Protein AF-0000000073453756 (afdb_homodimer)

Sequence (276 aa):
MNLETIKDAKQLNGLALAYMGDAVLEVYVRHHLLKQGMTRPNDLHRQSRRYVSAKSQASMLFALEEQEFFTEEEQAVLRRGRNAKSGTVPKNTDVQTYRYSTAFEAVIGYLFLENREDRLNELIKAALEKRDGREEVKMNLETIKDAKQLNGLALAYMGDAVLEVYVRHHLLKQGMTRPNDLHRQSRRYVSAKSQASMLFALEEQEFFTEEEQAVLRRGRNAKSGTVPKNTDVQTYRYSTAFEAVIGYLFLENREDRLNELIKAALEKRDGREEVK

pLDDT: mean 94.16, std 7.79, range [51.34, 98.88]

Organism: Bacillus licheniformis (strain ATCC 14580 / DSM 13 / JCM 2505 / CCUG 7422 / NBRC 12200 / NCIMB 9375 / NCTC 10341 / NRRL NRS-1264 / Gibson 46) (NCBI:txid279010)

Solvent-accessible surface area (backbone atoms only — not comparable to full-atom values): 14412 Å² total; per-residue (Å²): 87,91,71,80,74,44,86,65,51,87,69,52,52,26,55,42,24,18,57,46,7,49,30,50,50,46,38,53,48,47,49,52,45,44,62,72,64,57,64,53,58,72,56,51,55,52,52,40,47,60,56,66,30,44,64,37,30,25,51,33,44,50,57,39,54,75,65,63,66,63,52,72,72,48,47,53,39,29,51,41,10,37,64,40,82,63,96,69,73,62,87,92,48,57,68,66,42,45,24,40,20,32,8,46,18,10,38,48,16,45,30,56,50,68,64,35,53,70,62,42,49,51,51,52,51,55,32,49,51,53,50,54,55,54,58,70,72,101,90,90,72,81,73,43,85,66,50,86,70,51,52,25,57,43,24,18,57,46,8,48,31,50,49,46,37,54,48,47,49,52,45,43,63,73,64,57,64,54,56,72,57,51,54,52,52,41,46,60,56,67,31,45,64,39,31,23,50,31,44,51,59,38,53,75,64,64,65,65,51,71,71,49,47,54,39,27,49,40,10,39,65,40,82,63,97,68,73,60,87,90,46,58,66,67,42,46,25,40,20,33,9,47,18,11,37,48,16,45,29,56,49,67,65,34,54,70,61,43,49,52,50,52,51,55,32,51,52,54,50,55,56,54,58,70,74,101

InterPro domains:
  IPR000999 Ribonuclease III domain [PF00636] (16-115)
  IPR000999 Ribonuclease III domain [SM00535] (3-133)
  IPR000999 Ribonuclease III domain [cd00593] (17-131)
  IPR008226 Mini-ribonuclease 3 family [MF_01468] (6-132)
  IPR008226 Mini-ribonuclease 3 family [PIRSF005520] (3-134)
  IPR036389 Ribonuclease III, endonuclease domain superfamily [G3DSA:1.10.1520.10] (3-137)
  IPR036389 Ribonuclease III, endonuclease domain superfamily [SSF69065] (8-129)

Radius of gyration: 18.3 Å; Cα contacts (8 Å, |Δi|>4): 396; chains: 2; bounding box: 47×50×42 Å

Foldseek 3Di:
DDDDADPPLVVDFLQVLLVQLLVVLLVVLLVVCVVVPDDDVVVSVVSSCLCLPLQLLLVLQVVCVVVVNDDPSLVVQLVRQLPDDDPDDDPVDDSNSNSNSSSSSNSLSSCVSVVVVVSSVVSSVSSVVVSVVVVVVD/DDDDADPPLVVDFLQVLLVQLLVVLLVVLLVVCVVVPDDDVVVSVVSSCLCLPLQLLLVLQVVCVVVVNDDPSLVVQLVRQLPDDDPDDDPVDDSNSNSNSSSSSNSLSSCVSVVVVVSSVVSSVSSVVVSVVVVVVD

Structure (mmCIF, N/CA/C/O backbone):
data_AF-0000000073453756-model_v1
#
loop_
_entity.id
_entity.type
_entity.pdbx_description
1 polymer 'Mini-ribonuclease 3'
#
loop_
_atom_site.group_PDB
_atom_site.id
_atom_site.type_symbol
_atom_site.label_atom_id
_atom_site.label_alt_id
_atom_site.label_comp_id
_atom_site.label_asym_id
_atom_site.label_entity_id
_atom_site.label_seq_id
_atom_site.pdbx_PDB_ins_code
_atom_site.Cart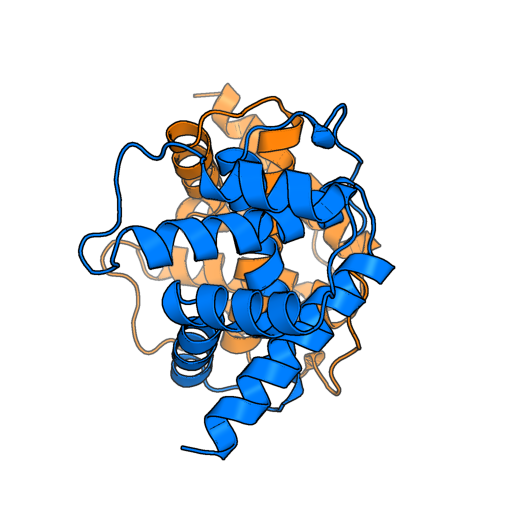n_x
_atom_site.Cartn_y
_atom_site.Cartn_z
_atom_site.occupancy
_atom_site.B_iso_or_equiv
_atom_site.auth_seq_id
_atom_site.auth_comp_id
_atom_site.auth_asym_id
_atom_site.auth_atom_id
_atom_site.pdbx_PDB_model_num
ATOM 1 N N . MET A 1 1 ? -0.638 3.447 -11.148 1 85.88 1 MET A N 1
ATOM 2 C CA . MET A 1 1 ? -1.972 2.971 -10.797 1 85.88 1 MET A CA 1
ATOM 3 C C . MET A 1 1 ? -3.033 3.996 -11.18 1 85.88 1 MET A C 1
ATOM 5 O O . MET A 1 1 ? -2.941 5.164 -10.789 1 85.88 1 MET A O 1
ATOM 9 N N . ASN A 1 2 ? -3.822 3.713 -12.18 1 81.06 2 ASN A N 1
ATOM 10 C CA . ASN A 1 2 ? -4.918 4.582 -12.602 1 81.06 2 ASN A CA 1
ATOM 11 C C . ASN A 1 2 ? -6.258 4.09 -12.062 1 81.06 2 ASN A C 1
ATOM 13 O O . ASN A 1 2 ? -6.934 3.289 -12.711 1 81.06 2 ASN A O 1
ATOM 17 N N . LEU A 1 3 ? -6.551 4.594 -10.875 1 91.12 3 LEU A N 1
ATOM 18 C CA . LEU A 1 3 ? -7.797 4.168 -10.242 1 91.12 3 LEU A CA 1
ATOM 19 C C . LEU A 1 3 ? -8.891 5.211 -10.445 1 91.12 3 LEU A C 1
ATOM 21 O O . LEU A 1 3 ? -8.602 6.395 -10.641 1 91.12 3 LEU A O 1
ATOM 25 N N . GLU A 1 4 ? -10.047 4.738 -10.422 1 89.19 4 GLU A N 1
ATOM 26 C CA . GLU A 1 4 ? -11.203 5.613 -10.594 1 89.19 4 GLU A CA 1
ATOM 27 C C . GLU A 1 4 ? -11.273 6.652 -9.477 1 89.19 4 GLU A C 1
ATOM 29 O O . GLU A 1 4 ? -10.922 6.363 -8.328 1 89.19 4 GLU A O 1
ATOM 34 N N . THR A 1 5 ? -11.742 7.758 -9.898 1 89.69 5 THR A N 1
ATOM 35 C CA . THR A 1 5 ? -11.906 8.805 -8.898 1 89.69 5 THR A CA 1
ATOM 36 C C . THR A 1 5 ? -13.078 8.5 -7.977 1 89.69 5 THR A C 1
ATOM 38 O O . THR A 1 5 ? -14.141 8.062 -8.438 1 89.69 5 THR A O 1
ATOM 41 N N . ILE A 1 6 ? -12.852 8.672 -6.727 1 90.69 6 ILE A N 1
ATOM 42 C CA . ILE A 1 6 ? -13.922 8.523 -5.742 1 90.69 6 ILE A CA 1
ATOM 43 C C . ILE A 1 6 ? -14.656 9.852 -5.574 1 90.69 6 ILE A C 1
ATOM 45 O O . ILE A 1 6 ? -14.023 10.891 -5.344 1 90.69 6 ILE A O 1
ATOM 49 N N . LYS A 1 7 ? -15.914 9.75 -5.73 1 84.25 7 LYS A N 1
ATOM 50 C CA . LYS A 1 7 ? -16.734 10.953 -5.609 1 84.25 7 LYS A CA 1
ATOM 51 C C . LYS A 1 7 ? -16.578 11.586 -4.23 1 84.25 7 LYS A C 1
ATOM 53 O O . LYS A 1 7 ? -16.625 10.898 -3.213 1 84.25 7 LYS A O 1
ATOM 58 N N . ASP A 1 8 ? -16.297 12.844 -4.141 1 84.88 8 ASP A N 1
ATOM 59 C CA . ASP A 1 8 ? -16.203 13.656 -2.932 1 84.88 8 ASP A CA 1
ATOM 60 C C . ASP A 1 8 ? -15.055 13.172 -2.045 1 84.88 8 ASP A C 1
ATOM 62 O O . ASP A 1 8 ? -15.188 13.125 -0.819 1 84.88 8 ASP A O 1
ATOM 66 N N . ALA A 1 9 ? -14.055 12.625 -2.596 1 86.12 9 ALA A N 1
ATOM 67 C CA . ALA A 1 9 ? -12.891 12.172 -1.838 1 86.12 9 ALA A CA 1
ATOM 68 C C . ALA A 1 9 ? -12.383 13.266 -0.909 1 86.12 9 ALA A C 1
ATOM 70 O O . ALA A 1 9 ? -11.898 12.984 0.192 1 86.12 9 ALA A O 1
ATOM 71 N N . LYS A 1 10 ? -12.547 14.461 -1.348 1 86.75 10 LYS A N 1
ATOM 72 C CA . LYS A 1 10 ? -12.078 15.609 -0.583 1 86.75 10 LYS A CA 1
ATOM 73 C C . LYS A 1 10 ? -12.836 15.742 0.735 1 86.75 10 LYS A C 1
ATOM 75 O O . LYS A 1 10 ? -12.336 16.359 1.684 1 86.75 10 LYS A O 1
ATOM 80 N N . GLN A 1 11 ? -13.961 15.148 0.802 1 92.31 11 GLN A N 1
ATOM 81 C CA . GLN A 1 11 ? -14.805 15.297 1.982 1 92.31 11 GLN A CA 1
ATOM 82 C C . GLN A 1 11 ? -14.609 14.141 2.951 1 92.31 11 GLN A C 1
ATOM 84 O O . GLN A 1 11 ? -15.203 14.117 4.031 1 92.31 11 GLN A O 1
ATOM 89 N N . LEU A 1 12 ? -13.82 13.195 2.578 1 95.75 12 LEU A N 1
ATOM 90 C CA . LEU A 1 12 ? -13.539 12.094 3.494 1 95.75 12 LEU A CA 1
ATOM 91 C C . LEU A 1 12 ? -12.906 12.609 4.781 1 95.75 12 LEU A C 1
ATOM 93 O O . LEU A 1 12 ? -12.141 13.57 4.758 1 95.75 12 LEU A O 1
ATOM 97 N N . ASN A 1 13 ? -13.25 11.969 5.871 1 95.56 13 ASN A N 1
ATOM 98 C CA . ASN A 1 13 ? -12.648 12.375 7.137 1 95.56 13 ASN A CA 1
ATOM 99 C C . ASN A 1 13 ? -11.156 12.047 7.176 1 95.56 13 ASN A C 1
ATOM 101 O O . ASN A 1 13 ? -10.664 11.281 6.348 1 95.56 13 ASN A O 1
ATOM 105 N N . GLY A 1 14 ? -10.484 12.617 8.164 1 96.81 14 GLY A N 1
ATOM 106 C CA . GLY A 1 14 ? -9.031 12.516 8.266 1 96.81 14 GLY A CA 1
ATOM 107 C C . GLY A 1 14 ? -8.547 11.086 8.383 1 96.81 14 GLY A C 1
ATOM 108 O O . GLY A 1 14 ? -7.543 10.711 7.766 1 96.81 14 GLY A O 1
ATOM 109 N N . LEU A 1 15 ? -9.234 10.297 9.125 1 96.88 15 LEU A N 1
ATOM 110 C CA . LEU A 1 15 ? -8.82 8.914 9.352 1 96.88 15 LEU A CA 1
ATOM 111 C C . LEU A 1 15 ? -8.953 8.094 8.07 1 96.88 15 LEU A C 1
ATOM 113 O O . LEU A 1 15 ? -8.125 7.219 7.805 1 96.88 15 LEU A O 1
ATOM 117 N N . ALA A 1 16 ? -10 8.336 7.305 1 97.12 16 ALA A N 1
ATOM 118 C CA . ALA A 1 16 ? -10.188 7.625 6.043 1 97.12 16 ALA A CA 1
ATOM 119 C C . ALA A 1 16 ? -9.117 8.016 5.027 1 97.12 16 ALA A C 1
ATOM 121 O O . ALA A 1 16 ? -8.609 7.172 4.289 1 97.12 16 ALA A O 1
ATOM 122 N N . LEU A 1 17 ? -8.844 9.273 4.98 1 97.88 17 LEU A N 1
ATOM 123 C CA . LEU A 1 17 ? -7.762 9.727 4.117 1 97.88 17 LEU A CA 1
ATOM 124 C C . LEU A 1 17 ? -6.438 9.086 4.531 1 97.88 17 LEU A C 1
ATOM 126 O O . LEU A 1 17 ? -5.672 8.625 3.678 1 97.88 17 LEU A O 1
ATOM 130 N N . ALA A 1 18 ? -6.16 9.102 5.844 1 98.19 18 ALA A N 1
ATOM 131 C CA . ALA A 1 18 ? -4.93 8.531 6.375 1 98.19 18 ALA A CA 1
ATOM 132 C C . ALA A 1 18 ? -4.852 7.031 6.082 1 98.19 18 ALA A C 1
ATOM 134 O O . ALA A 1 18 ? -3.771 6.5 5.812 1 98.19 18 ALA A O 1
ATOM 135 N N . TYR A 1 19 ? -5.988 6.414 6.121 1 97.69 19 TYR A N 1
ATOM 136 C CA . TYR A 1 19 ? -6.137 5.004 5.781 1 97.69 19 TYR A CA 1
ATOM 137 C C . TYR A 1 19 ? -5.621 4.727 4.371 1 97.69 19 TYR A C 1
ATOM 139 O O . TYR A 1 19 ? -4.848 3.791 4.16 1 97.69 19 TYR A O 1
ATOM 147 N N . MET A 1 20 ? -5.969 5.539 3.449 1 98.25 20 MET A N 1
ATOM 148 C CA . MET A 1 20 ? -5.516 5.418 2.066 1 98.25 20 MET A CA 1
ATOM 149 C C . MET A 1 20 ? -4.051 5.816 1.937 1 98.25 20 MET A C 1
ATOM 151 O O . MET A 1 20 ? -3.275 5.133 1.267 1 98.25 20 MET A O 1
ATOM 155 N N . GLY A 1 21 ? -3.729 6.879 2.582 1 98.62 21 GLY A N 1
ATOM 156 C CA . GLY A 1 21 ? -2.387 7.43 2.477 1 98.62 21 GLY A CA 1
ATOM 157 C C . GLY A 1 21 ? -1.313 6.488 2.99 1 98.62 21 GLY A C 1
ATOM 158 O O . GLY A 1 21 ? -0.224 6.41 2.418 1 98.62 21 GLY A O 1
ATOM 159 N N . ASP A 1 22 ? -1.618 5.82 4.047 1 98.62 22 ASP A N 1
ATOM 160 C CA . ASP A 1 22 ? -0.684 4.855 4.617 1 98.62 22 ASP A CA 1
ATOM 161 C C . ASP A 1 22 ? -0.297 3.793 3.59 1 98.62 22 ASP A C 1
ATOM 163 O O . ASP A 1 22 ? 0.882 3.465 3.443 1 98.62 22 ASP A O 1
ATOM 167 N N . ALA A 1 23 ? -1.263 3.271 2.889 1 98.69 23 ALA A N 1
ATOM 168 C CA . ALA A 1 23 ? -1.007 2.254 1.872 1 98.69 23 ALA A CA 1
ATOM 169 C C . ALA A 1 23 ? -0.213 2.834 0.704 1 98.69 23 ALA A C 1
ATOM 171 O O . ALA A 1 23 ? 0.689 2.18 0.175 1 98.69 23 ALA A O 1
ATOM 172 N N . VAL A 1 24 ? -0.527 4.004 0.347 1 98.75 24 VAL A N 1
ATOM 173 C CA . VAL A 1 24 ? 0.139 4.656 -0.777 1 98.75 24 VAL A CA 1
ATOM 174 C C . VAL A 1 24 ? 1.606 4.902 -0.436 1 98.75 24 VAL A C 1
ATOM 176 O O . VAL A 1 24 ? 2.494 4.613 -1.24 1 98.75 24 VAL A O 1
ATOM 179 N N . LEU A 1 25 ? 1.822 5.387 0.733 1 98.81 25 LEU A N 1
ATOM 180 C CA . LEU A 1 25 ? 3.193 5.641 1.158 1 98.81 25 LEU A CA 1
ATOM 181 C C . LEU A 1 25 ? 4.008 4.352 1.163 1 98.81 25 LEU A C 1
ATOM 183 O O . LEU A 1 25 ? 5.18 4.352 0.777 1 98.81 25 LEU A O 1
ATOM 187 N N . GLU A 1 26 ? 3.391 3.295 1.595 1 98.75 26 GLU A N 1
ATOM 188 C CA . GLU A 1 26 ? 4.059 1.997 1.626 1 98.75 26 GLU A CA 1
ATOM 189 C C . GLU A 1 26 ? 4.551 1.597 0.239 1 98.75 26 GLU A C 1
ATOM 191 O O . GLU A 1 26 ? 5.668 1.093 0.092 1 98.75 26 GLU A O 1
ATOM 196 N N . VAL A 1 27 ? 3.797 1.858 -0.752 1 98.69 27 VAL A N 1
ATOM 197 C CA . VAL A 1 27 ? 4.18 1.513 -2.117 1 98.69 27 VAL A CA 1
ATOM 198 C C . VAL A 1 27 ? 5.406 2.324 -2.531 1 98.69 27 VAL A C 1
ATOM 200 O O . VAL A 1 27 ? 6.363 1.774 -3.08 1 98.69 27 VAL A O 1
ATOM 203 N N . TYR A 1 28 ? 5.398 3.559 -2.256 1 98.56 28 TYR A N 1
ATOM 204 C CA . TYR A 1 28 ? 6.512 4.43 -2.629 1 98.56 28 TYR A CA 1
ATOM 205 C C . TYR A 1 28 ? 7.793 4.008 -1.923 1 98.56 28 TYR A C 1
ATOM 207 O O . TYR A 1 28 ? 8.859 3.941 -2.543 1 98.56 28 TYR A O 1
ATOM 215 N N . VAL A 1 29 ? 7.691 3.768 -0.664 1 98.69 29 VAL A N 1
ATOM 216 C CA . VAL A 1 29 ? 8.859 3.432 0.142 1 98.69 29 VAL A CA 1
ATOM 217 C C . VAL A 1 29 ? 9.445 2.102 -0.327 1 98.69 29 VAL A C 1
ATOM 219 O O . VAL A 1 29 ? 10.664 1.979 -0.5 1 98.69 29 VAL A O 1
ATOM 222 N N . ARG A 1 30 ? 8.578 1.136 -0.512 1 98.62 30 ARG A N 1
ATOM 223 C CA . ARG A 1 30 ? 9.055 -0.179 -0.936 1 98.62 30 ARG A CA 1
ATOM 224 C C . ARG A 1 30 ? 9.688 -0.114 -2.32 1 98.62 30 ARG A C 1
ATOM 226 O O . ARG A 1 30 ? 10.719 -0.735 -2.566 1 98.62 30 ARG A O 1
ATOM 233 N N . HIS A 1 31 ? 9.047 0.649 -3.17 1 98.25 31 HIS A N 1
ATOM 234 C CA . HIS A 1 31 ? 9.641 0.874 -4.484 1 98.25 31 HIS A CA 1
ATOM 235 C C . HIS A 1 31 ? 11.008 1.53 -4.363 1 98.25 31 HIS A C 1
ATOM 237 O O . HIS A 1 31 ? 11.953 1.139 -5.059 1 98.25 31 HIS A O 1
ATOM 243 N N . HIS A 1 32 ? 11.133 2.523 -3.547 1 97.62 32 HIS A N 1
ATOM 244 C CA . HIS A 1 32 ? 12.375 3.254 -3.314 1 97.62 32 HIS A CA 1
ATOM 245 C C . HIS A 1 32 ? 13.484 2.318 -2.859 1 97.62 32 HIS A C 1
ATOM 247 O O . HIS A 1 32 ? 14.617 2.404 -3.35 1 97.62 32 HIS A O 1
ATOM 253 N N . LEU A 1 33 ? 13.188 1.444 -1.962 1 97.75 33 LEU A N 1
ATOM 254 C CA . LEU A 1 33 ? 14.18 0.517 -1.422 1 97.75 33 LEU A CA 1
ATOM 255 C C . LEU A 1 33 ? 14.609 -0.495 -2.479 1 97.75 33 LEU A C 1
ATOM 257 O O . LEU A 1 33 ? 15.797 -0.797 -2.609 1 97.75 33 LEU A O 1
ATOM 261 N N . LEU A 1 34 ? 13.648 -1.012 -3.24 1 97.44 34 LEU A N 1
ATOM 262 C CA . LEU A 1 34 ? 13.977 -1.938 -4.32 1 97.44 34 LEU A CA 1
ATOM 263 C C . LEU A 1 34 ? 14.836 -1.258 -5.379 1 97.44 34 LEU A C 1
ATOM 265 O O . LEU A 1 34 ? 15.773 -1.86 -5.902 1 97.44 34 LEU A O 1
ATOM 269 N N . LYS A 1 35 ? 14.477 -0.039 -5.664 1 96.06 35 LYS A N 1
ATOM 270 C CA . LYS A 1 35 ? 15.227 0.739 -6.645 1 96.06 35 LYS A CA 1
ATOM 271 C C . LYS A 1 35 ? 16.672 0.929 -6.207 1 96.06 35 LYS A C 1
ATOM 273 O O . LYS A 1 35 ? 17.578 0.975 -7.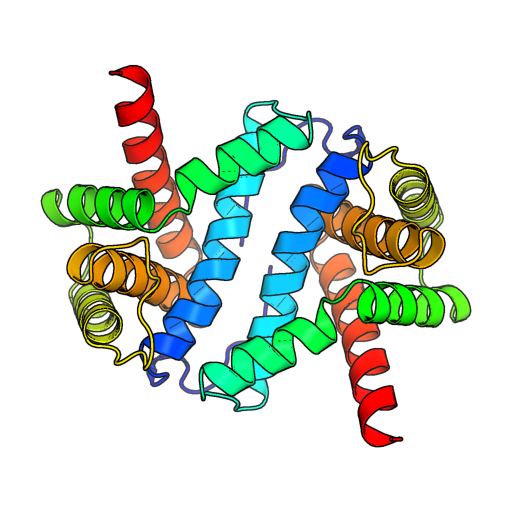043 1 96.06 35 LYS A O 1
ATOM 278 N N . GLN A 1 36 ? 16.875 0.981 -4.941 1 94.75 36 GLN A N 1
ATOM 279 C CA . GLN A 1 36 ? 18.219 1.146 -4.383 1 94.75 36 GLN A CA 1
ATOM 280 C C . GLN A 1 36 ? 18.984 -0.172 -4.398 1 94.75 36 GLN A C 1
ATOM 282 O O . GLN A 1 36 ? 20.156 -0.217 -4.02 1 94.75 36 GLN A O 1
ATOM 287 N N . GLY A 1 37 ? 18.328 -1.226 -4.754 1 94 37 GLY A N 1
ATOM 288 C CA . GLY A 1 37 ? 19.016 -2.488 -4.957 1 94 37 GLY A CA 1
ATOM 289 C C . GLY A 1 37 ? 18.797 -3.477 -3.828 1 94 37 GLY A C 1
ATOM 290 O O . GLY A 1 37 ? 19.344 -4.582 -3.85 1 94 37 GLY A O 1
ATOM 291 N N . MET A 1 38 ? 18.031 -3.131 -2.859 1 94.75 38 MET A N 1
ATOM 292 C CA . MET A 1 38 ? 17.75 -4.059 -1.764 1 94.75 38 MET A CA 1
ATOM 293 C C . MET A 1 38 ? 16.828 -5.176 -2.215 1 94.75 38 MET A C 1
ATOM 295 O O . MET A 1 38 ? 15.836 -4.922 -2.906 1 94.75 38 MET A O 1
ATOM 299 N N . THR A 1 39 ? 17.219 -6.457 -1.767 1 92.44 39 THR A N 1
ATOM 300 C CA . THR A 1 39 ? 16.391 -7.566 -2.248 1 92.44 39 THR A CA 1
ATOM 301 C C . THR A 1 39 ? 16.156 -8.586 -1.136 1 92.44 39 THR A C 1
ATOM 303 O O . THR A 1 39 ? 15.289 -9.453 -1.259 1 92.44 39 THR A O 1
ATOM 306 N N . ARG A 1 40 ? 16.875 -8.469 -0.079 1 93.12 40 ARG A N 1
ATOM 307 C CA . ARG A 1 40 ? 16.703 -9.422 1.015 1 93.12 40 ARG A CA 1
ATOM 308 C C . ARG A 1 40 ? 15.43 -9.133 1.804 1 93.12 40 ARG A C 1
ATOM 310 O O . ARG A 1 40 ? 15.273 -8.047 2.354 1 93.12 40 ARG A O 1
ATOM 317 N N . PRO A 1 41 ? 14.555 -10.039 2.002 1 92.5 41 PRO A N 1
ATOM 318 C CA . PRO A 1 41 ? 13.227 -9.805 2.568 1 92.5 41 PRO A CA 1
ATOM 319 C C . PRO A 1 41 ? 13.281 -9.172 3.957 1 92.5 41 PRO A C 1
ATOM 321 O O . PRO A 1 41 ? 12.625 -8.148 4.199 1 92.5 41 PRO A O 1
ATOM 324 N N . ASN A 1 42 ? 14.055 -9.781 4.812 1 92.44 42 ASN A N 1
ATOM 325 C CA . ASN A 1 42 ? 14.141 -9.258 6.176 1 92.44 42 ASN A CA 1
ATOM 326 C C . ASN A 1 42 ? 14.625 -7.816 6.195 1 92.44 42 ASN A C 1
ATOM 328 O O . ASN A 1 42 ? 14.141 -7 6.984 1 92.44 42 ASN A O 1
ATOM 332 N N . ASP A 1 43 ? 15.57 -7.5 5.391 1 96 43 ASP A N 1
ATOM 333 C CA . ASP A 1 43 ? 16.078 -6.137 5.297 1 96 43 ASP A CA 1
ATOM 334 C C . ASP A 1 43 ? 15.016 -5.199 4.719 1 96 43 ASP A C 1
ATOM 336 O O . ASP A 1 43 ? 14.875 -4.062 5.176 1 96 43 ASP A O 1
ATOM 340 N N . LEU A 1 44 ? 14.383 -5.656 3.697 1 97.44 44 LEU A N 1
ATOM 341 C CA . LEU A 1 44 ? 13.336 -4.855 3.064 1 97.44 44 LEU A CA 1
ATOM 342 C C . LEU A 1 44 ? 12.266 -4.461 4.074 1 97.44 44 LEU A C 1
ATOM 344 O O . LEU A 1 44 ? 11.906 -3.287 4.18 1 97.44 44 LEU A O 1
ATOM 348 N N . HIS A 1 45 ? 11.805 -5.418 4.863 1 96.69 45 HIS A N 1
ATOM 349 C CA . HIS A 1 45 ? 10.766 -5.156 5.852 1 96.69 45 HIS A CA 1
ATOM 350 C C . HIS A 1 45 ? 11.266 -4.207 6.938 1 96.69 45 HIS A C 1
ATOM 352 O O . HIS A 1 45 ? 10.57 -3.262 7.312 1 96.69 45 HIS A O 1
ATOM 358 N N . ARG A 1 46 ? 12.383 -4.496 7.32 1 97 46 ARG A N 1
ATOM 359 C CA . ARG A 1 46 ? 12.969 -3.668 8.367 1 97 46 ARG A CA 1
ATOM 360 C C . ARG A 1 46 ? 13.156 -2.232 7.891 1 97 46 ARG A C 1
ATOM 362 O O . ARG A 1 46 ? 12.805 -1.286 8.594 1 97 46 ARG A O 1
ATOM 369 N N . GLN A 1 47 ? 13.711 -2.102 6.746 1 97.44 47 GLN A N 1
ATOM 370 C CA . GLN A 1 47 ? 13.969 -0.767 6.215 1 97.44 47 GLN A CA 1
ATOM 371 C C . GLN A 1 47 ? 12.672 -0.041 5.891 1 97.44 47 GLN A C 1
ATOM 373 O O . GLN A 1 47 ? 12.555 1.17 6.098 1 97.44 47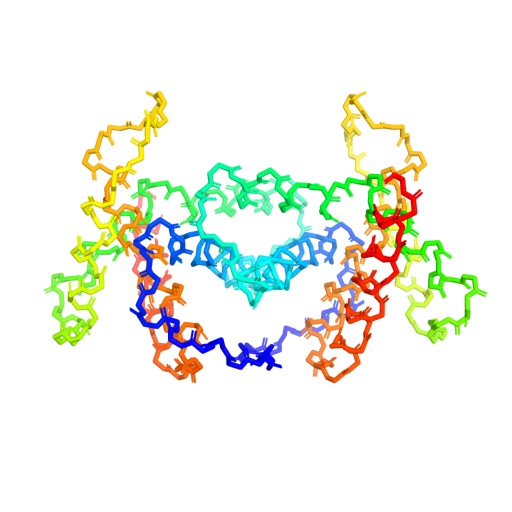 GLN A O 1
ATOM 378 N N . SER A 1 48 ? 11.719 -0.743 5.383 1 98.38 48 SER A N 1
ATOM 379 C CA . SER A 1 48 ? 10.422 -0.118 5.141 1 98.38 48 SER A CA 1
ATOM 380 C C . SER A 1 48 ? 9.844 0.481 6.422 1 98.38 48 SER A C 1
ATOM 382 O O . SER A 1 48 ? 9.359 1.612 6.418 1 98.38 48 SER A O 1
ATOM 384 N N . ARG A 1 49 ? 9.945 -0.293 7.426 1 97.25 49 ARG A N 1
ATOM 385 C CA . ARG A 1 49 ? 9.422 0.162 8.711 1 97.25 49 ARG A CA 1
ATOM 386 C C . ARG A 1 49 ? 10.094 1.457 9.148 1 97.25 49 ARG A C 1
ATOM 388 O O . ARG A 1 49 ? 9.461 2.311 9.773 1 97.25 49 ARG A O 1
ATOM 395 N N . ARG A 1 50 ? 11.297 1.619 8.859 1 96.62 50 ARG A N 1
ATOM 396 C CA . ARG A 1 50 ? 12.047 2.811 9.242 1 96.62 50 ARG A CA 1
ATOM 397 C C . ARG A 1 50 ? 11.547 4.039 8.492 1 96.62 50 ARG A C 1
ATOM 399 O O . ARG A 1 50 ? 11.648 5.164 8.984 1 96.62 50 ARG A O 1
ATOM 406 N N . TYR A 1 51 ? 11.07 3.793 7.355 1 97.81 51 TYR A N 1
ATOM 407 C CA . TYR A 1 51 ? 10.555 4.898 6.559 1 97.81 51 TYR A CA 1
ATOM 408 C C . TYR A 1 51 ? 9.117 5.223 6.941 1 97.81 51 TYR A C 1
ATOM 410 O O . TYR A 1 51 ? 8.711 6.391 6.949 1 97.81 51 TYR A O 1
ATOM 418 N N . VAL A 1 52 ? 8.336 4.168 7.316 1 98.38 52 VAL A N 1
ATOM 419 C CA . VAL A 1 52 ? 6.898 4.406 7.395 1 98.38 52 VAL A CA 1
ATOM 420 C C . VAL A 1 52 ? 6.469 4.488 8.859 1 98.38 52 VAL A C 1
ATOM 422 O O . VAL A 1 52 ? 5.293 4.695 9.156 1 98.38 52 VAL A O 1
ATOM 425 N N . SER A 1 53 ? 7.352 4.316 9.773 1 97.31 53 SER A N 1
ATOM 426 C CA . SER A 1 53 ? 7.004 4.469 11.18 1 97.31 53 SER A CA 1
ATOM 427 C C . SER A 1 53 ? 6.41 5.844 11.461 1 97.31 53 SER A C 1
ATOM 429 O O . SER A 1 53 ? 6.688 6.805 10.742 1 97.31 53 SER A O 1
ATOM 431 N N . ALA A 1 54 ? 5.605 5.859 12.562 1 97.25 54 ALA A N 1
ATOM 432 C CA . ALA A 1 54 ? 4.988 7.125 12.953 1 97.25 54 ALA A CA 1
ATOM 433 C C . ALA A 1 54 ? 6.043 8.211 13.164 1 97.25 54 ALA A C 1
ATOM 435 O O . ALA A 1 54 ? 5.867 9.352 12.734 1 97.25 54 ALA A O 1
ATOM 436 N N . LYS A 1 55 ? 7.098 7.883 13.812 1 97.19 55 LYS A N 1
ATOM 437 C CA . LYS A 1 55 ? 8.18 8.828 14.086 1 97.19 55 LYS A CA 1
ATOM 438 C C . LYS A 1 55 ? 8.789 9.352 12.789 1 97.19 55 LYS A C 1
ATOM 440 O O . LYS A 1 55 ? 9.039 10.547 12.656 1 97.19 55 LYS A O 1
ATOM 445 N N . SER A 1 56 ? 9.047 8.469 11.883 1 98 56 SER A N 1
ATOM 446 C CA . SER A 1 56 ? 9.625 8.852 10.602 1 98 56 SER A CA 1
ATOM 447 C C . SER A 1 56 ? 8.672 9.75 9.812 1 98 56 SER A C 1
ATOM 449 O O . SER A 1 56 ? 9.094 10.758 9.242 1 98 56 SER A O 1
ATOM 451 N N . GLN A 1 57 ? 7.465 9.391 9.781 1 98.62 57 GLN A N 1
ATOM 452 C CA . GLN A 1 57 ? 6.461 10.164 9.062 1 98.62 57 GLN A CA 1
ATOM 453 C C . GLN A 1 57 ? 6.332 11.57 9.648 1 98.62 57 GLN A C 1
ATOM 455 O O . GLN A 1 57 ? 6.285 12.555 8.906 1 98.62 57 GLN A O 1
ATOM 460 N N . ALA A 1 58 ? 6.262 11.594 10.93 1 98.12 58 ALA A N 1
ATOM 461 C CA . ALA A 1 58 ? 6.195 12.898 11.586 1 98.12 58 ALA A CA 1
ATOM 462 C C . ALA A 1 58 ? 7.418 13.742 11.25 1 98.12 58 ALA A C 1
ATOM 464 O O . ALA A 1 58 ? 7.293 14.938 10.945 1 98.12 58 ALA A O 1
ATOM 465 N N . SER A 1 59 ? 8.547 13.148 11.305 1 98.06 59 SER A N 1
ATOM 466 C CA . SER A 1 59 ? 9.797 13.852 11.008 1 98.06 59 SER A CA 1
ATOM 467 C C . SER A 1 59 ? 9.805 14.367 9.57 1 98.06 59 SER A C 1
ATOM 469 O O . SER A 1 59 ? 10.227 15.5 9.32 1 98.06 59 SER A O 1
ATOM 471 N N . MET A 1 60 ? 9.391 13.578 8.633 1 98.56 60 MET A N 1
ATOM 472 C CA . MET A 1 60 ? 9.312 13.992 7.234 1 98.56 60 MET A CA 1
ATOM 473 C C . MET A 1 60 ? 8.352 15.172 7.074 1 98.56 60 MET A C 1
ATOM 475 O O . MET A 1 60 ? 8.656 16.125 6.363 1 98.56 60 MET A O 1
ATOM 479 N N . LEU A 1 61 ? 7.25 15.07 7.758 1 98.75 61 LEU A N 1
ATOM 480 C CA . LEU A 1 61 ? 6.27 16.141 7.688 1 98.75 61 LEU A CA 1
ATOM 481 C C . LEU A 1 61 ? 6.848 17.453 8.219 1 98.75 61 LEU A C 1
ATOM 483 O O . LEU A 1 61 ? 6.707 18.5 7.59 1 98.75 61 LEU A O 1
ATOM 487 N N . PHE A 1 62 ? 7.477 17.375 9.328 1 98.25 62 PHE A N 1
ATOM 488 C CA . PHE A 1 62 ? 8.055 18.562 9.938 1 98.25 62 PHE A CA 1
ATOM 489 C C . PHE A 1 62 ? 9.086 19.203 9.016 1 98.25 62 PHE A C 1
ATOM 491 O O . PHE A 1 62 ? 9.109 20.422 8.852 1 98.25 62 PHE A O 1
ATOM 498 N N . ALA A 1 63 ? 9.898 18.406 8.461 1 98.06 63 ALA A N 1
ATOM 499 C CA . ALA A 1 63 ? 10.93 18.922 7.559 1 98.06 63 ALA A CA 1
ATOM 500 C C . ALA A 1 63 ? 10.305 19.641 6.375 1 98.06 63 ALA A C 1
ATOM 502 O O . ALA A 1 63 ? 10.82 20.672 5.934 1 98.06 63 ALA A O 1
ATOM 503 N N . LEU A 1 64 ? 9.266 19.156 5.867 1 98.62 64 LEU A N 1
ATOM 504 C CA . LEU A 1 64 ? 8.594 19.75 4.723 1 98.62 64 LEU A CA 1
ATOM 505 C C . LEU A 1 64 ? 7.855 21.031 5.133 1 98.62 64 LEU A C 1
ATOM 507 O O . LEU A 1 64 ? 7.801 21.984 4.371 1 98.62 64 LEU A O 1
ATOM 511 N N . GLU A 1 65 ? 7.258 20.938 6.297 1 98.25 65 GLU A N 1
ATOM 512 C CA . GLU A 1 65 ? 6.582 22.125 6.805 1 98.25 65 GLU A CA 1
ATOM 513 C C . GLU A 1 65 ? 7.562 23.281 6.996 1 98.25 65 GLU A C 1
ATOM 515 O O . GLU A 1 65 ? 7.238 24.438 6.715 1 98.25 65 GLU A O 1
ATOM 520 N N . GLU A 1 66 ? 8.648 22.953 7.48 1 97.44 66 GLU A N 1
ATOM 521 C CA . GLU A 1 66 ? 9.688 23.969 7.695 1 97.44 66 GLU A CA 1
ATOM 522 C C . GLU A 1 66 ? 10.07 24.656 6.387 1 97.44 66 GLU A C 1
ATOM 524 O O . GLU A 1 66 ? 10.492 25.812 6.387 1 97.44 66 GLU A O 1
ATOM 529 N N . GLN A 1 67 ? 9.875 24.031 5.32 1 97.69 67 GLN A N 1
ATOM 530 C CA . GLN A 1 67 ? 10.203 24.562 4.004 1 97.69 67 GLN A CA 1
ATOM 531 C C . GLN A 1 67 ? 8.977 25.172 3.33 1 97.69 67 GLN A C 1
ATOM 533 O O . GLN A 1 67 ? 9.008 25.469 2.135 1 97.69 67 GLN A O 1
ATOM 538 N N . GLU A 1 68 ? 7.926 25.266 4.012 1 97.88 68 GLU A N 1
ATOM 539 C CA . GLU A 1 68 ? 6.672 25.797 3.488 1 97.88 68 GLU A CA 1
ATOM 540 C C . GLU A 1 68 ? 6.25 25.062 2.217 1 97.88 68 GLU A C 1
ATOM 542 O O . GLU A 1 68 ? 5.863 25.703 1.23 1 97.88 68 GLU A O 1
ATOM 547 N N . PHE A 1 69 ? 6.352 23.844 2.285 1 98.62 69 PHE A N 1
ATOM 548 C CA . PHE A 1 69 ? 6.168 22.984 1.123 1 98.62 69 PHE A CA 1
ATOM 549 C C . PHE A 1 69 ? 4.695 22.922 0.727 1 98.62 69 PHE A C 1
ATOM 551 O O . PHE A 1 69 ? 4.375 22.75 -0.451 1 98.62 69 PHE A O 1
ATOM 558 N N . PHE A 1 70 ? 3.818 23.094 1.643 1 98.81 70 PHE A N 1
ATOM 559 C CA . PHE A 1 70 ? 2.43 22.703 1.438 1 98.81 70 PHE A CA 1
ATOM 560 C C . PHE A 1 70 ? 1.582 23.906 1.031 1 98.81 70 PHE A C 1
ATOM 562 O O . PHE A 1 70 ? 1.766 25 1.553 1 98.81 70 PHE A O 1
ATOM 569 N N . THR A 1 71 ? 0.702 23.703 0.12 1 98.44 71 THR A N 1
ATOM 570 C CA . THR A 1 71 ? -0.292 24.703 -0.243 1 98.44 71 THR A CA 1
ATOM 571 C C . THR A 1 71 ? -1.312 24.891 0.878 1 98.44 71 THR A C 1
ATOM 573 O O . THR A 1 71 ? -1.356 24.094 1.818 1 98.44 71 THR A O 1
ATOM 576 N N . GLU A 1 72 ? -2.162 25.891 0.733 1 98.25 72 GLU A N 1
ATOM 577 C CA . GLU A 1 72 ? -3.207 26.141 1.724 1 98.25 72 GLU A CA 1
ATOM 578 C C . GLU A 1 72 ? -4.191 24.969 1.781 1 98.25 72 GLU A C 1
ATOM 580 O O . GLU A 1 72 ? -4.637 24.578 2.861 1 98.25 72 GLU A O 1
ATOM 585 N N . GLU A 1 73 ? -4.555 24.516 0.65 1 97.81 73 GLU A N 1
ATOM 586 C CA . GLU A 1 73 ? -5.461 23.375 0.575 1 97.81 73 GLU A CA 1
ATOM 587 C C . GLU A 1 73 ? -4.871 22.156 1.284 1 97.81 73 GLU A C 1
ATOM 589 O O . GLU A 1 73 ? -5.57 21.469 2.037 1 97.81 73 GLU A O 1
ATOM 594 N N . GLU A 1 74 ? -3.66 21.891 1.091 1 98.5 74 GLU A N 1
ATOM 595 C CA . GLU A 1 74 ? -2.98 20.75 1.712 1 98.5 74 GLU A CA 1
ATOM 596 C C . GLU A 1 74 ? -2.844 20.953 3.219 1 98.5 74 GLU A C 1
ATOM 598 O O . GLU A 1 74 ? -2.947 20 3.986 1 98.5 74 GLU A O 1
ATOM 603 N N . GLN A 1 75 ? -2.629 22.188 3.641 1 98.5 75 GLN A N 1
ATOM 604 C CA . GLN A 1 75 ? -2.561 22.484 5.066 1 98.5 75 GLN A CA 1
ATOM 605 C C . GLN A 1 75 ? -3.885 22.172 5.758 1 98.5 75 GLN A C 1
ATOM 607 O O . GLN A 1 75 ? -3.902 21.719 6.906 1 98.5 75 GLN A O 1
ATOM 612 N N . ALA A 1 76 ? -4.914 22.469 5.062 1 98.12 76 ALA A N 1
ATOM 613 C CA . ALA A 1 76 ? -6.227 22.156 5.617 1 98.12 76 ALA A CA 1
ATOM 614 C C . ALA A 1 76 ? -6.391 20.656 5.809 1 98.12 76 ALA A C 1
ATOM 616 O O . ALA A 1 76 ? -6.953 20.203 6.809 1 98.12 76 ALA A O 1
ATOM 617 N N . VAL A 1 77 ? -5.922 19.859 4.887 1 98.19 77 VAL A N 1
ATOM 618 C CA . VAL A 1 77 ? -5.992 18.406 4.98 1 98.19 77 VAL A CA 1
ATOM 619 C C . VAL A 1 77 ? -5.105 17.922 6.125 1 98.19 77 VAL A C 1
ATOM 621 O O . VAL A 1 77 ? -5.488 17.016 6.875 1 98.19 77 VAL A O 1
ATOM 624 N N . LEU A 1 78 ? -3.916 18.562 6.223 1 98.56 78 LEU A N 1
ATOM 625 C CA . LEU A 1 78 ? -3.018 18.219 7.32 1 98.56 78 LEU A CA 1
ATOM 626 C C . LEU A 1 78 ? -3.701 18.422 8.664 1 98.56 78 LEU A C 1
ATOM 628 O O . LEU A 1 78 ? -3.619 17.562 9.555 1 98.56 78 LEU A O 1
ATOM 632 N N . ARG A 1 79 ? -4.352 19.484 8.812 1 97.88 79 ARG A N 1
ATOM 633 C CA . ARG A 1 79 ? -5.055 19.781 10.055 1 97.88 79 ARG A CA 1
ATOM 634 C C . ARG A 1 79 ? -6.164 18.766 10.312 1 97.88 79 ARG A C 1
ATOM 636 O O . ARG A 1 79 ? -6.344 18.312 11.445 1 97.88 79 ARG A O 1
ATOM 643 N N . ARG A 1 80 ? -6.848 18.469 9.32 1 97.06 80 ARG A N 1
ATOM 644 C CA . ARG A 1 80 ? -7.91 17.469 9.43 1 97.06 80 ARG A CA 1
ATOM 645 C C . ARG A 1 80 ? -7.352 16.125 9.875 1 97.06 80 ARG A C 1
ATOM 647 O O . ARG A 1 80 ? -7.945 15.453 10.719 1 97.06 80 ARG A O 1
ATOM 654 N N . GLY A 1 81 ? -6.25 15.734 9.297 1 97.44 81 GLY A N 1
ATOM 655 C CA . GLY A 1 81 ? -5.602 14.5 9.703 1 97.44 81 GLY A CA 1
ATOM 656 C C . GLY A 1 81 ? -5.082 14.531 11.125 1 97.44 81 GLY A C 1
ATOM 657 O O . GLY A 1 81 ? -5.234 13.562 11.875 1 97.44 81 GLY A O 1
ATOM 658 N N . ARG A 1 82 ? -4.551 15.602 11.438 1 96.62 82 ARG A N 1
ATOM 659 C CA . ARG A 1 82 ? -3.963 15.773 12.758 1 96.62 82 ARG A CA 1
ATOM 660 C C . ARG A 1 82 ? -5.035 15.719 13.844 1 96.62 82 ARG A C 1
ATOM 662 O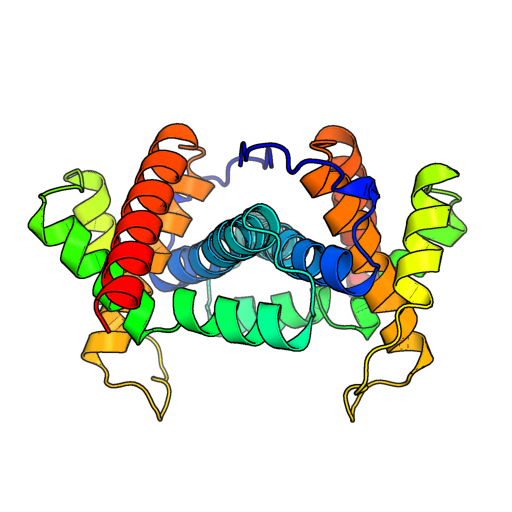 O . ARG A 1 82 ? -4.789 15.195 14.938 1 96.62 82 ARG A O 1
ATOM 669 N N . ASN A 1 83 ? -6.188 16.203 13.555 1 94.81 83 ASN A N 1
ATOM 670 C CA . ASN A 1 83 ? -7.262 16.328 14.531 1 94.81 83 ASN A CA 1
ATOM 671 C C . ASN A 1 83 ? -8.203 15.133 14.492 1 94.81 83 ASN A C 1
ATOM 673 O O . ASN A 1 83 ? -9.195 15.094 15.211 1 94.81 83 ASN A O 1
ATOM 677 N N . ALA A 1 84 ? -7.875 14.281 13.609 1 91.75 84 ALA A N 1
ATOM 678 C CA . ALA A 1 84 ? -8.75 13.117 13.477 1 91.75 84 ALA A CA 1
ATOM 679 C C . ALA A 1 84 ? -8.766 12.297 14.766 1 91.75 84 ALA A C 1
ATOM 681 O O . ALA A 1 84 ? -7.723 12.094 15.391 1 91.75 84 ALA A O 1
ATOM 682 N N . LYS A 1 85 ? -9.867 12.062 15.281 1 80.62 85 LYS A N 1
ATOM 683 C CA . LYS A 1 85 ? -10.016 11.336 16.547 1 80.62 85 LYS A CA 1
ATOM 684 C C . LYS A 1 85 ? -10 9.828 16.312 1 80.62 85 LYS A C 1
ATOM 686 O O . LYS A 1 85 ? -10.844 9.297 15.57 1 80.62 85 LYS A O 1
ATOM 691 N N . SER A 1 86 ? -8.812 9.297 16.75 1 73.81 86 SER A N 1
ATOM 692 C CA . SER A 1 86 ? -8.781 7.84 16.734 1 73.81 86 SER A CA 1
ATOM 693 C C . SER A 1 86 ? -9.031 7.273 18.125 1 73.81 86 SER A C 1
ATOM 695 O O . SER A 1 86 ? -8.719 7.922 19.141 1 73.81 86 SER A O 1
ATOM 697 N N . GLY A 1 87 ? -9.93 6.391 18.25 1 69 87 GLY A N 1
ATOM 698 C CA . GLY A 1 87 ? -10.25 5.801 19.547 1 69 87 GLY A CA 1
ATOM 699 C C . GLY A 1 87 ? -9.031 5.266 20.266 1 69 87 GLY A C 1
ATOM 700 O O . GLY A 1 87 ? -9.062 5.078 21.484 1 69 87 GLY A O 1
ATOM 701 N N . THR A 1 88 ? -8.039 4.918 19.562 1 75.19 88 THR A N 1
ATOM 702 C CA . THR A 1 88 ? -6.887 4.293 20.203 1 75.19 88 THR A CA 1
ATOM 703 C C . THR A 1 88 ? -5.582 4.805 19.609 1 75.19 88 THR A C 1
ATOM 705 O O . THR A 1 88 ? -5.512 5.066 18.406 1 75.19 88 THR A O 1
ATOM 708 N N . VAL A 1 89 ? -4.711 5.215 20.469 1 76.88 89 VAL A N 1
ATOM 709 C CA . VAL A 1 89 ? -3.344 5.523 20.078 1 76.88 89 VAL A CA 1
ATOM 710 C C . VAL A 1 89 ? -2.436 4.332 20.359 1 76.88 89 VAL A C 1
ATOM 712 O O . VAL A 1 89 ? -2.527 3.721 21.438 1 76.88 89 VAL A O 1
ATOM 715 N N . PRO A 1 90 ? -1.579 4.105 19.406 1 80.81 90 PRO A N 1
ATOM 716 C CA . PRO A 1 90 ? -0.655 3 19.672 1 80.81 90 PRO A CA 1
ATOM 717 C C . PRO A 1 90 ? 0.152 3.203 20.953 1 80.81 90 PRO A C 1
ATOM 719 O O . PRO A 1 90 ? 0.569 4.324 21.25 1 80.81 90 PRO A O 1
ATOM 722 N N . LYS A 1 91 ? 0.306 2.172 21.656 1 82.5 91 LYS A N 1
ATOM 723 C CA . LYS A 1 91 ? 0.929 2.199 22.969 1 82.5 91 LYS A CA 1
ATOM 724 C C . LYS A 1 91 ? 2.352 2.746 22.891 1 82.5 91 LYS A C 1
ATOM 726 O O . LYS A 1 91 ? 2.781 3.492 23.781 1 82.5 91 LYS A O 1
ATOM 731 N N . ASN A 1 92 ? 3.023 2.42 21.891 1 88.25 92 ASN A N 1
ATOM 732 C CA . ASN A 1 92 ? 4.445 2.738 21.844 1 88.25 92 ASN A CA 1
ATOM 733 C C . ASN A 1 92 ? 4.703 4.031 21.062 1 88.25 92 ASN A C 1
ATOM 735 O O . ASN A 1 92 ? 5.832 4.293 20.641 1 88.25 92 ASN A O 1
ATOM 739 N N . THR A 1 93 ? 3.703 4.832 20.859 1 91.25 93 THR A N 1
ATOM 740 C CA . THR A 1 93 ? 3.822 6.094 20.125 1 91.25 93 THR A CA 1
ATOM 741 C C . THR A 1 93 ? 3.172 7.23 20.906 1 91.25 93 THR A C 1
ATOM 743 O O . THR A 1 93 ? 2.057 7.09 21.406 1 91.25 93 THR A O 1
ATOM 746 N N . ASP A 1 94 ? 3.945 8.281 21.109 1 92.75 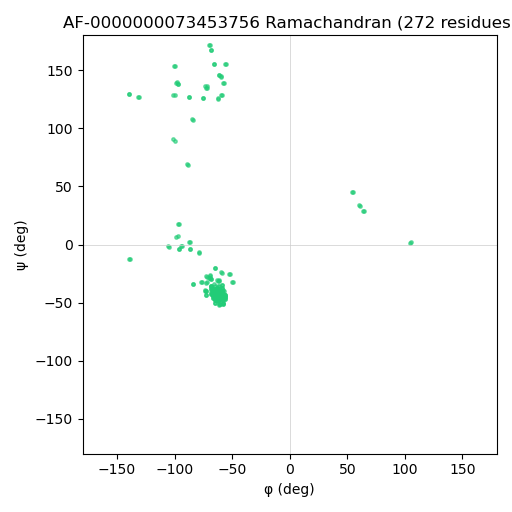94 ASP A N 1
ATOM 747 C CA . ASP A 1 94 ? 3.338 9.414 21.797 1 92.75 94 ASP A CA 1
ATOM 748 C C . ASP A 1 94 ? 2.238 10.047 20.953 1 92.75 94 ASP A C 1
ATOM 750 O O . ASP A 1 94 ? 2.293 10 19.719 1 92.75 94 ASP A O 1
ATOM 754 N N . VAL A 1 95 ? 1.354 10.672 21.547 1 93.38 95 VAL A N 1
ATOM 755 C CA . VAL A 1 95 ? 0.118 11.172 20.953 1 93.38 95 VAL A CA 1
ATOM 756 C C . VAL A 1 95 ? 0.443 12.172 19.844 1 93.38 95 VAL A C 1
ATOM 758 O O . VAL A 1 95 ? -0.153 12.133 18.766 1 93.38 95 VAL A O 1
ATOM 761 N N . GLN A 1 96 ? 1.34 13.078 20.125 1 95.06 96 GLN A N 1
ATOM 762 C CA . GLN A 1 96 ? 1.674 14.109 19.156 1 95.06 96 GLN A CA 1
ATOM 763 C C . GLN A 1 96 ? 2.268 13.5 17.891 1 95.06 96 GLN A C 1
ATOM 765 O O . GLN A 1 96 ? 1.896 13.875 16.781 1 95.06 96 GLN A O 1
ATOM 770 N N . THR A 1 97 ? 3.207 12.609 18.078 1 96.94 97 THR A N 1
ATOM 771 C CA . THR A 1 97 ? 3.814 11.906 16.953 1 96.94 97 THR A CA 1
ATOM 772 C C . THR A 1 97 ? 2.752 11.18 16.125 1 96.94 97 THR A C 1
ATOM 774 O O . THR A 1 97 ? 2.777 11.227 14.898 1 96.94 97 THR A O 1
ATOM 777 N N . TYR A 1 98 ? 1.877 10.578 16.812 1 96.06 98 TYR A N 1
ATOM 778 C CA . TYR A 1 98 ? 0.794 9.867 16.141 1 96.06 98 TYR A CA 1
ATOM 779 C C . TYR A 1 98 ? -0.062 10.828 15.32 1 96.06 98 TYR A C 1
ATOM 781 O O . TYR A 1 98 ? -0.406 10.539 14.172 1 96.06 98 TYR A O 1
ATOM 789 N N . ARG A 1 99 ? -0.386 11.938 15.875 1 96.5 99 ARG A N 1
ATOM 790 C CA . ARG A 1 99 ? -1.216 12.938 15.211 1 96.5 99 ARG A CA 1
ATOM 791 C C . ARG A 1 99 ? -0.54 13.461 13.945 1 96.5 99 ARG A C 1
ATOM 793 O O . ARG A 1 99 ? -1.186 13.609 12.906 1 96.5 99 ARG A O 1
ATOM 800 N N . TYR A 1 100 ? 0.717 13.688 14.047 1 97.94 100 TYR A N 1
ATOM 801 C CA . TYR A 1 100 ? 1.451 14.219 12.898 1 97.94 100 TYR A CA 1
ATOM 802 C C . TYR A 1 100 ? 1.633 13.156 11.828 1 97.94 100 TYR A C 1
ATOM 804 O O . TYR A 1 100 ? 1.594 13.461 10.633 1 97.94 100 TYR A O 1
ATOM 812 N N . SER A 1 101 ? 1.911 11.945 12.258 1 98.12 101 SER A N 1
ATOM 813 C CA . SER A 1 101 ? 2.002 10.875 11.273 1 98.12 101 SER A CA 1
ATOM 814 C C . SER A 1 101 ? 0.677 10.68 10.547 1 98.12 101 SER A C 1
ATOM 816 O O . SER A 1 101 ? 0.656 10.508 9.32 1 98.12 101 SER A O 1
ATOM 818 N N . THR A 1 102 ? -0.419 10.797 11.273 1 97.75 102 THR A N 1
ATOM 819 C CA . THR A 1 102 ? -1.751 10.688 10.688 1 97.75 102 THR A CA 1
ATOM 820 C C . THR A 1 102 ? -2.006 11.836 9.711 1 97.75 102 THR A C 1
ATOM 822 O O . THR A 1 102 ? -2.592 11.633 8.648 1 97.75 102 THR A O 1
ATOM 825 N N . ALA A 1 103 ? -1.558 12.969 10.078 1 98.62 103 ALA A N 1
ATOM 826 C CA . ALA A 1 103 ? -1.665 14.125 9.203 1 98.62 103 ALA A CA 1
ATOM 827 C C . ALA A 1 103 ? -0.927 13.891 7.887 1 98.62 103 ALA A C 1
ATOM 829 O O . ALA A 1 103 ? -1.464 14.156 6.809 1 98.62 103 ALA A O 1
ATOM 830 N N . PHE A 1 104 ? 0.29 13.359 7.973 1 98.88 104 PHE A N 1
ATOM 831 C CA . PHE A 1 104 ? 1.108 13.086 6.797 1 98.88 104 PHE A CA 1
ATOM 832 C C . PHE A 1 104 ? 0.434 12.062 5.895 1 98.88 104 PHE A C 1
ATOM 834 O O . PHE A 1 104 ? 0.349 12.258 4.68 1 98.88 104 PHE A O 1
ATOM 841 N N . GLU A 1 105 ? -0.086 11.055 6.488 1 98.69 105 GLU A N 1
ATOM 842 C CA . GLU A 1 105 ? -0.815 10.039 5.738 1 98.69 105 GLU A CA 1
ATOM 843 C C . GLU A 1 105 ? -2.027 10.633 5.031 1 98.69 105 GLU A C 1
ATOM 845 O O . GLU A 1 105 ? -2.307 10.305 3.877 1 98.69 105 GLU A O 1
ATOM 850 N N . ALA A 1 106 ? -2.707 11.484 5.738 1 98.5 106 ALA A N 1
ATOM 851 C CA . ALA A 1 106 ? -3.953 12.039 5.219 1 98.5 106 ALA A CA 1
ATOM 852 C C . ALA A 1 106 ? -3.707 12.852 3.951 1 98.5 106 ALA A C 1
ATOM 854 O O . ALA A 1 106 ? -4.461 12.742 2.982 1 98.5 106 ALA A O 1
ATOM 855 N N . VAL A 1 107 ? -2.68 13.664 3.947 1 98.75 107 VAL A N 1
ATOM 856 C CA . VAL A 1 107 ? -2.426 14.484 2.77 1 98.75 107 VAL A CA 1
ATOM 857 C C . VAL A 1 107 ? -2.004 13.594 1.601 1 98.75 107 VAL A C 1
ATOM 859 O O . VAL A 1 107 ? -2.357 13.867 0.45 1 98.75 107 VAL A O 1
ATOM 862 N N . ILE A 1 108 ? -1.269 12.562 1.864 1 98.69 108 ILE A N 1
ATOM 863 C CA . ILE A 1 108 ? -0.892 11.602 0.837 1 98.69 108 ILE A CA 1
ATOM 864 C C . ILE A 1 108 ? -2.145 10.945 0.26 1 98.69 108 ILE A C 1
ATOM 866 O O . ILE A 1 108 ? -2.307 10.867 -0.96 1 98.69 108 ILE A O 1
ATOM 870 N N . GLY A 1 109 ? -3.008 10.516 1.197 1 98.44 109 GLY A N 1
ATOM 871 C CA . GLY A 1 109 ? -4.258 9.914 0.754 1 98.44 109 GLY A CA 1
ATOM 872 C C . GLY A 1 109 ? -5.113 10.859 -0.067 1 98.44 109 GLY A C 1
ATOM 873 O O . GLY A 1 109 ? -5.699 10.461 -1.074 1 98.44 109 GLY A O 1
ATOM 874 N N . TYR A 1 110 ? -5.137 12.062 0.322 1 97.75 110 TYR A N 1
ATOM 875 C CA . TYR A 1 110 ? -5.895 13.102 -0.371 1 97.75 110 TYR A CA 1
ATOM 876 C C . TYR A 1 110 ? -5.387 13.289 -1.795 1 97.75 110 TYR A C 1
ATOM 878 O O . TYR A 1 110 ? -6.168 13.266 -2.748 1 97.75 110 TYR A O 1
ATOM 886 N N . LEU A 1 111 ? -4.121 13.477 -1.94 1 97.44 111 LEU A N 1
ATOM 887 C CA . LEU A 1 111 ? -3.539 13.711 -3.258 1 97.44 111 LEU A CA 1
ATOM 888 C C . LEU A 1 111 ? -3.744 12.5 -4.16 1 97.44 111 LEU A C 1
ATOM 890 O O . LEU A 1 111 ? -4.027 12.648 -5.352 1 97.44 111 LEU A O 1
ATOM 894 N N . PHE A 1 112 ? -3.65 11.375 -3.588 1 98 112 PHE A N 1
ATOM 895 C CA . PHE A 1 112 ? -3.84 10.141 -4.344 1 98 112 PHE A CA 1
ATOM 896 C C . PHE A 1 112 ? -5.27 10.039 -4.859 1 98 112 PHE A C 1
ATOM 898 O O . PHE A 1 112 ? -5.492 9.797 -6.047 1 98 112 PHE A O 1
ATOM 905 N N . LEU A 1 113 ? -6.191 10.234 -3.971 1 97.44 113 LEU A N 1
ATOM 906 C CA . LEU A 1 113 ? -7.598 10.055 -4.309 1 97.44 113 LEU A CA 1
ATOM 907 C C . LEU A 1 113 ? -8.062 11.141 -5.273 1 97.44 113 LEU A C 1
ATOM 909 O O . LEU A 1 113 ? -8.977 10.922 -6.074 1 97.44 113 LEU A O 1
ATOM 913 N N . GLU A 1 114 ? -7.426 12.242 -5.203 1 95.19 114 GLU A N 1
ATOM 914 C CA . GLU A 1 114 ? -7.762 13.336 -6.105 1 95.19 114 GLU A CA 1
ATOM 915 C C . GLU A 1 114 ? -7 13.219 -7.426 1 95.19 114 GLU A C 1
ATOM 917 O O . GLU A 1 114 ? -7.074 14.117 -8.273 1 95.19 114 GLU A O 1
ATOM 922 N N . ASN A 1 115 ? -6.246 12.211 -7.566 1 94.5 115 ASN A N 1
ATOM 923 C CA . ASN A 1 115 ? -5.484 11.922 -8.773 1 94.5 115 ASN A CA 1
ATOM 924 C C . ASN A 1 115 ? -4.492 13.039 -9.094 1 94.5 115 ASN A C 1
ATOM 926 O O . ASN A 1 115 ? -4.309 13.398 -10.258 1 94.5 115 ASN A O 1
ATOM 930 N N . ARG A 1 116 ? -3.984 13.617 -8.07 1 94.44 116 ARG A N 1
ATOM 931 C CA . ARG A 1 116 ? -2.922 14.602 -8.227 1 94.44 116 ARG A CA 1
ATOM 932 C C . ARG A 1 116 ? -1.55 13.938 -8.211 1 94.44 116 ARG A C 1
ATOM 934 O O . ARG A 1 116 ? -0.727 14.227 -7.336 1 94.44 116 ARG A O 1
ATOM 941 N N . GLU A 1 117 ? -1.274 13.242 -9.164 1 95.38 117 GLU A N 1
ATOM 942 C CA . GLU A 1 117 ? -0.145 12.32 -9.211 1 95.38 117 GLU A CA 1
ATOM 943 C C . GLU A 1 117 ? 1.184 13.07 -9.188 1 95.38 117 GLU A C 1
ATOM 945 O O . GLU A 1 117 ? 2.109 12.68 -8.469 1 95.38 117 GLU A O 1
ATOM 950 N N . ASP A 1 118 ? 1.247 14.125 -10.023 1 96.75 118 ASP A N 1
ATOM 951 C CA . ASP A 1 118 ? 2.496 14.883 -10.07 1 96.75 118 ASP A CA 1
ATOM 952 C C . ASP A 1 118 ? 2.82 15.5 -8.719 1 96.75 118 ASP A C 1
ATOM 954 O O . ASP A 1 118 ? 3.969 15.461 -8.266 1 96.75 118 ASP A O 1
ATOM 958 N N . ARG A 1 119 ? 1.8 16.094 -8.117 1 97.75 119 ARG A N 1
ATOM 959 C CA . ARG A 1 119 ? 1.967 16.703 -6.801 1 97.75 119 ARG A CA 1
ATOM 960 C C . ARG A 1 119 ? 2.309 15.656 -5.746 1 97.75 119 ARG A C 1
ATOM 962 O O . ARG A 1 119 ? 3.133 15.898 -4.863 1 97.75 119 ARG A O 1
ATOM 969 N N . LEU A 1 120 ? 1.728 14.492 -5.824 1 97.94 120 LEU A N 1
ATOM 970 C CA . LEU A 1 120 ? 2.016 13.375 -4.922 1 97.94 120 LEU A CA 1
ATOM 971 C C . LEU A 1 120 ? 3.463 12.922 -5.07 1 97.94 120 LEU A C 1
ATOM 973 O O . LEU A 1 120 ? 4.156 12.711 -4.07 1 97.94 120 LEU A O 1
ATOM 977 N N . ASN A 1 121 ? 3.885 12.805 -6.281 1 97.88 121 ASN A N 1
ATOM 978 C CA . ASN A 1 121 ? 5.266 12.414 -6.551 1 97.88 121 ASN A CA 1
ATOM 979 C C . ASN A 1 121 ? 6.254 13.43 -5.98 1 97.88 121 ASN A C 1
ATOM 981 O O . ASN A 1 121 ? 7.277 13.055 -5.406 1 97.88 121 ASN A O 1
ATOM 985 N N . GLU A 1 122 ? 5.949 14.625 -6.195 1 98.25 122 GLU A N 1
ATOM 986 C CA . GLU A 1 122 ? 6.789 15.695 -5.66 1 98.25 122 GLU A CA 1
ATOM 987 C C . GLU A 1 122 ? 6.891 15.609 -4.141 1 98.25 122 GLU A C 1
ATOM 989 O O . GLU A 1 122 ? 7.984 15.711 -3.578 1 98.25 122 GLU A O 1
ATOM 994 N N . LEU A 1 123 ? 5.785 15.445 -3.486 1 98.62 123 LEU A N 1
ATOM 995 C CA . LEU A 1 123 ? 5.719 15.367 -2.031 1 98.62 123 LEU A CA 1
ATOM 996 C C . LEU A 1 123 ? 6.535 14.188 -1.51 1 98.62 123 LEU A C 1
ATOM 998 O O . LEU A 1 123 ? 7.371 14.352 -0.617 1 98.62 123 LEU A O 1
ATOM 1002 N N . ILE A 1 124 ? 6.312 13.016 -2.043 1 98.38 124 ILE A N 1
ATOM 1003 C CA . ILE A 1 124 ? 6.945 11.805 -1.533 1 98.38 124 ILE A CA 1
ATOM 1004 C C . ILE A 1 124 ? 8.445 11.852 -1.814 1 98.38 124 ILE A C 1
ATOM 1006 O O . ILE A 1 124 ? 9.25 11.461 -0.969 1 98.38 124 ILE A O 1
ATOM 1010 N N . LYS A 1 125 ? 8.781 12.328 -3.004 1 97.88 125 LYS A N 1
ATOM 1011 C CA . LYS A 1 125 ? 10.203 12.477 -3.32 1 97.88 125 LYS A CA 1
ATOM 1012 C C . LYS A 1 125 ? 10.898 13.383 -2.309 1 97.88 125 LYS A C 1
ATOM 1014 O O . LYS A 1 125 ? 11.969 13.031 -1.794 1 97.88 125 LYS A O 1
ATOM 1019 N N . ALA A 1 126 ? 10.312 14.547 -2.08 1 98.38 126 ALA A N 1
ATOM 1020 C CA . ALA A 1 126 ? 10.883 15.492 -1.122 1 98.38 126 ALA A CA 1
ATOM 1021 C C . ALA A 1 126 ? 10.992 14.867 0.265 1 98.38 126 ALA A C 1
ATOM 1023 O O . ALA A 1 126 ? 12 15.039 0.956 1 98.38 126 ALA A O 1
ATOM 1024 N N . ALA A 1 127 ? 10 14.141 0.695 1 98.56 127 ALA A N 1
ATOM 1025 C CA . ALA A 1 127 ? 9.977 13.508 2.012 1 98.56 127 ALA A CA 1
ATOM 1026 C C . ALA A 1 127 ? 11.07 12.453 2.133 1 98.56 127 ALA A C 1
ATOM 1028 O O . ALA A 1 127 ? 11.789 12.406 3.135 1 98.56 127 ALA A O 1
ATOM 1029 N N . LEU A 1 128 ? 11.18 11.586 1.122 1 97.88 128 LEU A N 1
ATOM 1030 C CA . LEU A 1 128 ? 12.164 10.508 1.147 1 97.88 128 LEU A CA 1
ATOM 1031 C C . LEU A 1 128 ? 13.586 11.062 1.122 1 97.88 128 LEU A C 1
ATOM 1033 O O . LEU A 1 128 ? 14.484 10.508 1.753 1 97.88 128 LEU A O 1
ATOM 1037 N N . GLU A 1 129 ? 13.766 12.109 0.366 1 97.12 129 GLU A N 1
ATOM 1038 C CA . GLU A 1 129 ? 15.07 12.766 0.337 1 97.12 129 GLU A CA 1
ATOM 1039 C C . GLU A 1 129 ? 15.461 13.281 1.718 1 97.12 129 GLU A C 1
ATOM 1041 O O . GLU A 1 129 ? 16.625 13.172 2.123 1 97.12 129 GLU A O 1
ATOM 1046 N N . LYS A 1 130 ? 14.508 13.852 2.389 1 96 130 LYS A N 1
ATOM 1047 C CA . LYS A 1 130 ? 14.773 14.336 3.738 1 96 130 LYS A CA 1
ATOM 1048 C C . LYS A 1 130 ? 15.109 13.188 4.684 1 96 130 LYS A C 1
ATOM 1050 O O . LYS A 1 130 ? 16.016 13.297 5.508 1 96 130 LYS A O 1
ATOM 1055 N N . ARG A 1 131 ? 14.383 12.117 4.531 1 95.56 131 ARG A N 1
ATOM 1056 C CA . ARG A 1 131 ? 14.617 10.945 5.371 1 95.56 131 ARG A CA 1
ATOM 1057 C C . ARG A 1 131 ? 15.992 10.344 5.098 1 95.56 131 ARG A C 1
ATOM 1059 O O . ARG A 1 131 ? 16.703 9.977 6.027 1 95.56 131 ARG A O 1
ATOM 1066 N N . ASP A 1 132 ? 16.328 10.203 3.832 1 94.69 132 ASP A N 1
ATOM 1067 C CA . ASP A 1 132 ? 17.625 9.648 3.441 1 94.69 132 ASP A CA 1
ATOM 1068 C C . ASP A 1 132 ? 18.766 10.508 3.967 1 94.69 132 ASP A C 1
ATOM 1070 O O . ASP A 1 132 ? 19.812 9.992 4.363 1 94.69 132 ASP A O 1
ATOM 1074 N N . GLY A 1 133 ? 18.547 11.82 3.863 1 88.75 133 GLY A N 1
ATOM 1075 C CA . GLY A 1 133 ? 19.562 12.742 4.355 1 88.75 133 GLY A CA 1
ATOM 1076 C C . GLY A 1 133 ? 19.797 12.625 5.852 1 88.75 133 GLY A C 1
ATOM 1077 O O . GLY A 1 133 ? 20.922 12.836 6.324 1 88.75 133 GLY A O 1
ATOM 1078 N N . ARG A 1 134 ? 18.891 12.289 6.625 1 83.31 134 ARG A N 1
ATOM 1079 C CA . ARG A 1 134 ? 19 12.141 8.07 1 83.31 134 ARG A CA 1
ATOM 1080 C C . ARG A 1 134 ? 19.703 10.836 8.438 1 83.31 134 ARG A C 1
ATOM 1082 O O . ARG A 1 134 ? 20.344 10.742 9.484 1 83.31 134 ARG A O 1
ATOM 1089 N N . GLU A 1 135 ? 19.594 9.781 7.711 1 74.94 135 GLU A N 1
ATOM 1090 C CA . GLU A 1 135 ? 20.234 8.5 7.969 1 74.94 135 GLU A CA 1
ATOM 1091 C C . GLU A 1 135 ? 21.734 8.562 7.695 1 74.94 135 GLU A C 1
ATOM 1093 O O . GLU A 1 135 ? 22.516 7.832 8.305 1 74.94 135 GLU A O 1
ATOM 1098 N N . GLU A 1 136 ? 22.062 9.336 6.762 1 66.19 136 GLU A N 1
ATOM 1099 C CA . GLU A 1 136 ? 23.484 9.508 6.449 1 66.19 136 GLU A CA 1
ATOM 1100 C C . GLU A 1 136 ? 24.203 10.266 7.562 1 66.19 136 GLU A C 1
ATOM 1102 O O . GLU A 1 136 ? 25.406 10.078 7.766 1 66.19 136 GLU A O 1
ATOM 1107 N N . VAL A 1 137 ? 23.484 11.078 8.227 1 62.78 137 VAL A N 1
ATOM 1108 C CA . VAL A 1 137 ? 24.141 11.891 9.242 1 62.78 137 VAL A CA 1
ATOM 1109 C C . VAL A 1 137 ? 24.203 11.117 10.555 1 62.78 137 VAL A C 1
ATOM 1111 O O . VAL A 1 137 ? 25 11.445 11.438 1 62.78 137 VAL A O 1
ATOM 1114 N N . LYS A 1 138 ? 23.703 9.984 10.75 1 52 138 LYS A N 1
ATOM 1115 C CA . LYS A 1 138 ? 23.812 9.234 12 1 52 138 LYS A CA 1
ATOM 1116 C C . LYS A 1 138 ? 24.828 8.094 11.867 1 52 138 LYS A C 1
ATOM 1118 O O . LYS A 1 138 ? 24.969 7.516 10.789 1 52 138 LYS A O 1
ATOM 1123 N N . MET B 1 1 ? -0.139 6.184 -9.914 1 85.69 1 MET B N 1
ATOM 1124 C CA . MET B 1 1 ? 1.246 6.258 -9.461 1 85.69 1 MET B CA 1
ATOM 1125 C C . MET B 1 1 ? 2.211 5.941 -10.594 1 85.69 1 MET B C 1
ATOM 1127 O O . MET B 1 1 ? 2.102 4.895 -11.234 1 85.69 1 MET B O 1
ATOM 1131 N N . ASN B 1 2 ? 2.91 6.926 -11.062 1 81.06 2 ASN B N 1
ATOM 1132 C CA . ASN B 1 2 ? 3.91 6.746 -12.109 1 81.06 2 ASN B CA 1
ATOM 1133 C C . ASN B 1 2 ? 5.324 6.711 -11.539 1 81.06 2 ASN B C 1
ATOM 1135 O O . ASN B 1 2 ? 5.961 7.754 -11.383 1 81.06 2 ASN B O 1
ATOM 1139 N N . LEU B 1 3 ? 5.719 5.492 -11.227 1 91 3 LEU B N 1
ATOM 1140 C CA . LEU B 1 3 ? 7.043 5.336 -10.633 1 91 3 LEU B CA 1
ATOM 1141 C C . LEU B 1 3 ? 8.055 4.883 -11.68 1 91 3 LEU B C 1
ATOM 1143 O O . LEU B 1 3 ? 7.688 4.262 -12.68 1 91 3 LEU B O 1
ATOM 1147 N N . GLU B 1 4 ? 9.234 5.227 -11.422 1 89.12 4 GLU B N 1
ATOM 1148 C CA . GLU B 1 4 ? 10.32 4.848 -12.328 1 89.12 4 GLU B CA 1
ATOM 1149 C C . GLU B 1 4 ? 10.453 3.33 -12.422 1 89.12 4 GLU B C 1
ATOM 1151 O O . GLU B 1 4 ? 10.242 2.619 -11.438 1 89.12 4 GLU B O 1
ATOM 1156 N N . THR B 1 5 ? 10.805 2.963 -13.586 1 89.44 5 THR B N 1
ATOM 1157 C CA . THR B 1 5 ? 11.016 1.531 -13.773 1 89.44 5 THR B CA 1
ATOM 1158 C C . THR B 1 5 ? 12.297 1.079 -13.078 1 89.44 5 THR B C 1
ATOM 1160 O O . THR B 1 5 ? 13.328 1.761 -13.156 1 89.44 5 THR B O 1
ATOM 1163 N N . ILE B 1 6 ? 12.203 -0 -12.391 1 90.5 6 ILE B N 1
ATOM 1164 C CA . ILE B 1 6 ? 13.375 -0.606 -11.766 1 90.5 6 ILE B CA 1
ATOM 1165 C C . ILE B 1 6 ? 14.055 -1.551 -12.758 1 90.5 6 ILE B C 1
ATOM 1167 O O . ILE B 1 6 ? 13.406 -2.416 -13.344 1 90.5 6 ILE B O 1
ATOM 1171 N N . LYS B 1 7 ? 15.305 -1.304 -12.898 1 83.94 7 LYS B N 1
ATOM 1172 C CA . LYS B 1 7 ? 16.078 -2.129 -13.828 1 83.94 7 LYS B CA 1
ATOM 1173 C C . LYS B 1 7 ? 16.016 -3.602 -13.422 1 83.94 7 LYS B C 1
ATOM 1175 O O . LYS B 1 7 ? 16.203 -3.938 -12.25 1 83.94 7 LYS B O 1
ATOM 1180 N N . ASP B 1 8 ? 15.688 -4.492 -14.305 1 84.75 8 ASP B N 1
ATOM 1181 C CA . ASP B 1 8 ? 15.664 -5.941 -14.156 1 84.75 8 ASP B CA 1
ATOM 1182 C C . ASP B 1 8 ? 14.641 -6.367 -13.102 1 84.75 8 ASP B C 1
ATOM 1184 O O . ASP B 1 8 ? 14.898 -7.27 -12.305 1 84.75 8 ASP B O 1
ATOM 1188 N N . ALA B 1 9 ? 13.633 -5.633 -12.93 1 85.88 9 ALA B N 1
ATOM 1189 C CA . ALA B 1 9 ? 12.57 -5.98 -11.984 1 85.88 9 ALA B CA 1
ATOM 1190 C C . ALA B 1 9 ? 12.109 -7.418 -12.188 1 85.88 9 ALA B C 1
ATOM 1192 O O . ALA B 1 9 ? 11.758 -8.109 -11.227 1 85.88 9 ALA B O 1
ATOM 1193 N N . LYS B 1 10 ? 12.172 -7.828 -13.398 1 86.5 10 LYS B N 1
ATOM 1194 C CA . LYS B 1 10 ? 11.719 -9.172 -13.758 1 86.5 10 LYS B CA 1
ATOM 1195 C C . LYS B 1 10 ? 12.602 -10.234 -13.102 1 86.5 10 LYS B C 1
ATOM 1197 O O . LYS B 1 10 ? 12.18 -11.375 -12.922 1 86.5 10 LYS B O 1
ATOM 1202 N N . GLN B 1 11 ? 13.758 -9.852 -12.719 1 92.19 11 GLN B N 1
ATOM 1203 C CA . GLN B 1 11 ? 14.711 -10.82 -12.18 1 92.19 11 GLN B CA 1
ATOM 1204 C C . GLN B 1 11 ? 14.672 -10.836 -10.656 1 92.19 11 GLN B C 1
ATOM 1206 O O . GLN B 1 11 ? 15.383 -11.617 -10.023 1 92.19 11 GLN B O 1
ATOM 1211 N N . LEU B 1 12 ? 13.898 -9.984 -10.094 1 95.69 12 LEU B N 1
ATOM 1212 C CA . LEU B 1 12 ? 13.766 -10.008 -8.641 1 95.69 12 LEU B CA 1
ATOM 1213 C C . LEU B 1 12 ? 13.242 -11.359 -8.164 1 95.69 12 LEU B C 1
ATOM 1215 O O . LEU B 1 12 ? 12.422 -11.984 -8.844 1 95.69 12 LEU B O 1
ATOM 1219 N N . ASN B 1 13 ? 13.734 -11.766 -7.008 1 95.5 13 ASN B N 1
ATOM 1220 C CA . ASN B 1 13 ? 13.242 -13.023 -6.461 1 95.5 13 ASN B CA 1
ATOM 1221 C C . ASN B 1 13 ? 11.781 -12.914 -6.035 1 95.5 13 ASN B C 1
ATOM 1223 O O . ASN B 1 13 ? 11.242 -11.812 -5.918 1 95.5 13 ASN B O 1
ATOM 1227 N N . GLY B 1 14 ? 11.18 -14.07 -5.781 1 96.81 14 GLY B N 1
ATOM 1228 C CA . GLY B 1 14 ? 9.758 -14.156 -5.484 1 96.81 14 GLY B CA 1
ATOM 1229 C C . GLY B 1 14 ? 9.359 -13.359 -4.254 1 96.81 14 GLY B C 1
ATOM 1230 O O . GLY B 1 14 ? 8.32 -12.695 -4.25 1 96.81 14 GLY B O 1
ATOM 1231 N N . LEU B 1 15 ? 10.164 -13.398 -3.244 1 96.75 15 LEU B N 1
ATOM 1232 C CA . LEU B 1 15 ? 9.844 -12.703 -1.998 1 96.75 15 LEU B CA 1
ATOM 1233 C C . LEU B 1 15 ? 9.883 -11.195 -2.189 1 96.75 15 LEU B C 1
ATOM 1235 O O . LEU B 1 15 ? 9.07 -10.469 -1.599 1 96.75 15 LEU B O 1
ATOM 1239 N N . ALA B 1 16 ? 10.836 -10.703 -2.973 1 97.06 16 ALA B N 1
ATOM 1240 C CA . ALA B 1 16 ? 10.93 -9.273 -3.248 1 97.06 16 ALA B CA 1
ATOM 1241 C C . ALA B 1 16 ? 9.734 -8.797 -4.078 1 97.06 16 ALA B C 1
ATOM 1243 O O . ALA B 1 16 ? 9.195 -7.715 -3.842 1 97.06 16 ALA B O 1
ATOM 1244 N N . LEU B 1 17 ? 9.398 -9.578 -5.051 1 97.81 17 LEU B N 1
ATOM 1245 C CA . LEU B 1 17 ? 8.211 -9.258 -5.828 1 97.81 17 LEU B CA 1
ATOM 1246 C C . LEU B 1 17 ? 6.969 -9.234 -4.941 1 97.81 17 LEU B C 1
ATOM 1248 O O . LEU B 1 17 ? 6.141 -8.32 -5.047 1 97.81 17 LEU B O 1
ATOM 1252 N N . ALA B 1 18 ? 6.832 -10.258 -4.094 1 98.12 18 ALA B N 1
ATOM 1253 C CA . ALA B 1 18 ? 5.688 -10.359 -3.188 1 98.12 18 ALA B CA 1
ATOM 1254 C C . ALA B 1 18 ? 5.656 -9.188 -2.215 1 98.12 18 ALA B C 1
ATOM 1256 O O . ALA B 1 18 ? 4.582 -8.688 -1.867 1 98.12 18 ALA B O 1
ATOM 1257 N N . TYR B 1 19 ? 6.82 -8.773 -1.829 1 97.69 19 TYR B N 1
ATOM 1258 C CA . TYR B 1 19 ? 7 -7.602 -0.977 1 97.69 19 TYR B CA 1
ATOM 1259 C C . TYR B 1 19 ? 6.359 -6.367 -1.601 1 97.69 19 TYR B C 1
ATOM 1261 O O . TYR B 1 19 ? 5.609 -5.648 -0.938 1 97.69 19 TYR B O 1
ATOM 1269 N N . MET B 1 20 ? 6.566 -6.148 -2.848 1 98.25 20 MET B N 1
ATOM 1270 C CA . MET B 1 20 ? 5.977 -5.031 -3.58 1 98.25 20 MET B CA 1
ATOM 1271 C C . MET B 1 20 ? 4.488 -5.262 -3.816 1 98.25 20 MET B C 1
ATOM 1273 O O . MET B 1 20 ? 3.68 -4.348 -3.637 1 98.25 20 MET B O 1
ATOM 1277 N N . GLY B 1 21 ? 4.184 -6.453 -4.195 1 98.62 21 GLY B N 1
ATOM 1278 C CA . GLY B 1 21 ? 2.814 -6.789 -4.547 1 98.62 21 GLY B CA 1
ATOM 1279 C C . GLY B 1 21 ? 1.845 -6.633 -3.391 1 98.62 21 GLY B C 1
ATOM 1280 O O . GLY B 1 21 ? 0.706 -6.199 -3.582 1 98.62 21 GLY B O 1
ATOM 1281 N N . ASP B 1 22 ? 2.289 -7.004 -2.234 1 98.62 22 ASP B N 1
ATOM 1282 C CA . ASP B 1 22 ? 1.466 -6.867 -1.037 1 98.62 22 ASP B CA 1
ATOM 1283 C C . ASP B 1 22 ? 1.027 -5.418 -0.834 1 98.62 22 ASP B C 1
ATOM 1285 O O . ASP B 1 22 ? -0.143 -5.152 -0.556 1 98.62 22 ASP B O 1
ATOM 1289 N N . ALA B 1 23 ? 1.944 -4.496 -0.976 1 98.69 23 ALA B N 1
ATOM 1290 C CA . ALA B 1 23 ? 1.634 -3.08 -0.812 1 98.69 23 ALA B CA 1
ATOM 1291 C C . ALA B 1 23 ? 0.696 -2.594 -1.913 1 98.69 23 ALA B C 1
ATOM 1293 O O . ALA B 1 23 ? -0.224 -1.814 -1.653 1 98.69 23 ALA B O 1
ATOM 1294 N N . VAL B 1 24 ? 0.912 -3.053 -3.072 1 98.75 24 VAL B N 1
ATOM 1295 C CA . VAL B 1 24 ? 0.103 -2.639 -4.211 1 98.75 24 VAL B CA 1
ATOM 1296 C C . VAL B 1 24 ? -1.332 -3.131 -4.035 1 98.75 24 VAL B C 1
ATOM 1298 O O . VAL B 1 24 ? -2.283 -2.371 -4.227 1 98.75 24 VAL B O 1
ATOM 1301 N N . LEU B 1 25 ? -1.445 -4.352 -3.646 1 98.81 25 LEU B N 1
ATOM 1302 C CA . LEU B 1 25 ? -2.777 -4.906 -3.43 1 98.81 25 LEU B CA 1
ATOM 1303 C C . LEU B 1 25 ? -3.523 -4.125 -2.352 1 98.81 25 LEU B C 1
ATOM 1305 O O . LEU B 1 25 ? -4.727 -3.885 -2.475 1 98.81 25 LEU B O 1
ATOM 1309 N N . GLU B 1 26 ? -2.812 -3.762 -1.33 1 98.75 26 GLU B N 1
ATOM 1310 C CA . GLU B 1 26 ? -3.408 -2.99 -0.244 1 98.75 26 GLU B CA 1
ATOM 1311 C C . GLU B 1 26 ? -4.02 -1.691 -0.76 1 98.75 26 GLU B C 1
ATOM 1313 O O . GLU B 1 26 ? -5.117 -1.309 -0.347 1 98.75 26 GLU B O 1
ATOM 1318 N N . VAL B 1 27 ? -3.383 -1.054 -1.658 1 98.75 27 VAL B N 1
ATOM 1319 C CA . VAL B 1 27 ? -3.887 0.198 -2.215 1 98.75 27 VAL B CA 1
ATOM 1320 C C . VAL B 1 27 ? -5.188 -0.059 -2.973 1 98.75 27 VAL B C 1
ATOM 1322 O O . VAL B 1 27 ? -6.168 0.667 -2.799 1 98.75 27 VAL B O 1
ATOM 1325 N N . TYR B 1 28 ? -5.211 -1.061 -3.754 1 98.56 28 TYR B N 1
ATOM 1326 C CA . TYR B 1 28 ? -6.395 -1.38 -4.543 1 98.56 28 TYR B CA 1
ATOM 1327 C C . TYR B 1 28 ? -7.574 -1.718 -3.643 1 98.56 28 TYR B C 1
ATOM 1329 O O . TYR B 1 28 ? -8.695 -1.249 -3.871 1 98.56 28 TYR B O 1
ATOM 1337 N N . VAL B 1 29 ? -7.34 -2.525 -2.672 1 98.69 29 VAL B N 1
ATOM 1338 C CA . VAL B 1 29 ? -8.398 -2.986 -1.782 1 98.69 29 VAL B CA 1
ATOM 1339 C C . VAL B 1 29 ? -8.961 -1.806 -0.997 1 98.69 29 VAL B C 1
ATOM 1341 O O . VAL B 1 29 ? -10.18 -1.652 -0.885 1 98.69 29 VAL B O 1
ATOM 1344 N N . ARG B 1 30 ? -8.07 -1.003 -0.459 1 98.62 30 ARG B N 1
ATOM 1345 C CA . ARG B 1 30 ? -8.523 0.138 0.332 1 98.62 30 ARG B CA 1
ATOM 1346 C C . ARG B 1 30 ? -9.297 1.129 -0.529 1 98.62 30 ARG B C 1
ATOM 1348 O O . ARG B 1 30 ? -10.32 1.664 -0.099 1 98.62 30 ARG B O 1
ATOM 1355 N N . HIS B 1 31 ? -8.789 1.329 -1.723 1 98.31 31 HIS B N 1
ATOM 1356 C CA . HIS B 1 31 ? -9.523 2.164 -2.664 1 98.31 31 HIS B CA 1
ATOM 1357 C C . HIS B 1 31 ? -10.906 1.587 -2.951 1 98.31 31 HIS B C 1
ATOM 1359 O O . HIS B 1 31 ? -11.898 2.322 -2.988 1 98.31 31 HIS B O 1
ATOM 1365 N N . HIS B 1 32 ? -10.992 0.315 -3.18 1 97.69 32 HIS B N 1
ATOM 1366 C CA . HIS B 1 32 ? -12.234 -0.391 -3.465 1 97.69 32 HIS B CA 1
ATOM 1367 C C . HIS B 1 32 ? -13.25 -0.197 -2.342 1 97.69 32 HIS B C 1
ATOM 1369 O O . HIS B 1 32 ? -14.43 0.067 -2.602 1 97.69 32 HIS B O 1
ATOM 1375 N N . LEU B 1 33 ? -12.82 -0.315 -1.132 1 97.75 33 LEU B N 1
ATOM 1376 C CA . LEU B 1 33 ? -13.703 -0.183 0.024 1 97.75 33 LEU B CA 1
ATOM 1377 C C . LEU B 1 33 ? -14.188 1.254 0.174 1 97.75 33 LEU B C 1
ATOM 1379 O O . LEU B 1 33 ? -15.367 1.487 0.442 1 97.75 33 LEU B O 1
ATOM 1383 N N . LEU B 1 34 ? -13.297 2.215 -0.008 1 97.5 34 LEU B N 1
ATOM 1384 C CA . LEU B 1 34 ? -13.688 3.619 0.053 1 97.5 34 LEU B CA 1
ATOM 1385 C C . LEU B 1 34 ? -14.68 3.955 -1.05 1 97.5 34 LEU B C 1
ATOM 1387 O O . LEU B 1 34 ? -15.641 4.695 -0.821 1 97.5 34 LEU B O 1
ATOM 1391 N N . LYS B 1 35 ? -14.414 3.412 -2.205 1 96.12 35 LYS B N 1
ATOM 1392 C CA . LYS B 1 35 ? -15.297 3.633 -3.346 1 96.12 35 LYS B CA 1
ATOM 1393 C C . LYS B 1 35 ? -16.703 3.105 -3.064 1 96.12 35 LYS B C 1
ATOM 1395 O O . LYS B 1 35 ? -17.688 3.672 -3.535 1 96.12 35 LYS B O 1
ATOM 1400 N N . GLN B 1 36 ? -16.781 2.092 -2.289 1 94.88 36 GLN B N 1
ATOM 1401 C CA . GLN B 1 36 ? -18.062 1.494 -1.925 1 94.88 36 GLN B CA 1
ATOM 1402 C C . GLN B 1 36 ? -18.766 2.312 -0.845 1 94.88 36 GLN B C 1
ATOM 1404 O O . GLN B 1 36 ? -19.891 1.997 -0.451 1 94.88 36 GLN B O 1
ATOM 1409 N N . GLY B 1 37 ? -18.078 3.285 -0.325 1 94.06 37 GLY B N 1
ATOM 1410 C CA . GLY B 1 37 ? -18.734 4.219 0.584 1 94.06 37 GLY B CA 1
ATOM 1411 C C . GLY B 1 37 ? -18.359 3.992 2.037 1 94.06 37 GLY B C 1
ATOM 1412 O O . GLY B 1 37 ? -18.844 4.691 2.926 1 94.06 37 GLY B O 1
ATOM 1413 N N . MET B 1 38 ? -17.5 3.068 2.307 1 94.88 38 MET B N 1
ATOM 1414 C CA . MET B 1 38 ? -17.078 2.834 3.686 1 94.88 38 MET B CA 1
ATOM 1415 C C . MET B 1 38 ? -16.141 3.938 4.16 1 94.88 38 MET B C 1
ATOM 1417 O O . MET B 1 38 ? -15.242 4.363 3.422 1 94.88 38 MET B O 1
ATOM 1421 N N . THR B 1 39 ? -16.422 4.398 5.461 1 92.5 39 THR B N 1
ATOM 1422 C CA . THR B 1 39 ? -15.594 5.516 5.922 1 92.5 39 THR B CA 1
ATOM 1423 C C . THR B 1 39 ? -15.195 5.324 7.383 1 92.5 39 THR B C 1
ATOM 1425 O O . THR B 1 39 ? -14.305 6.012 7.883 1 92.5 39 THR B O 1
ATOM 1428 N N . ARG B 1 40 ? -15.805 4.406 8.047 1 93.19 40 ARG B N 1
ATOM 1429 C CA . ARG B 1 40 ? -15.484 4.184 9.453 1 93.19 40 ARG B CA 1
ATOM 1430 C C . ARG B 1 40 ? -14.148 3.455 9.594 1 93.19 40 ARG B C 1
ATOM 1432 O O . ARG B 1 40 ? -13.984 2.344 9.094 1 93.19 40 ARG B O 1
ATOM 1439 N N . PRO B 1 41 ? -13.219 3.93 10.32 1 92.56 41 PRO B N 1
ATOM 1440 C CA . PRO B 1 41 ? -11.852 3.408 10.367 1 92.56 41 PRO B CA 1
ATOM 1441 C C . PRO B 1 41 ? -11.789 1.936 10.766 1 92.56 41 PRO B C 1
ATOM 1443 O O . PRO B 1 41 ? -11.172 1.13 10.07 1 92.56 41 PRO B O 1
ATOM 1446 N N . ASN B 1 42 ? -12.438 1.626 11.859 1 92.31 42 ASN B N 1
ATOM 1447 C CA . ASN B 1 42 ? -12.414 0.245 12.328 1 92.31 42 ASN B CA 1
ATOM 1448 C C . ASN B 1 42 ? -12.969 -0.716 11.281 1 92.31 42 ASN B C 1
ATOM 1450 O O . ASN B 1 42 ? -12.445 -1.818 11.109 1 92.31 42 ASN B O 1
ATOM 1454 N N . ASP B 1 43 ? -14 -0.356 10.633 1 96 43 ASP B N 1
ATOM 1455 C CA . ASP B 1 43 ? -14.578 -1.182 9.578 1 96 43 ASP B CA 1
ATOM 1456 C C . ASP B 1 43 ? -13.633 -1.286 8.383 1 96 43 ASP B C 1
ATOM 1458 O O . ASP B 1 43 ? -13.492 -2.355 7.785 1 96 43 ASP B O 1
ATOM 1462 N N . LEU B 1 44 ? -13.078 -0.175 8.023 1 97.44 44 LEU B N 1
ATOM 1463 C CA . LEU B 1 44 ? -12.148 -0.151 6.895 1 97.44 44 LEU B CA 1
ATOM 1464 C C . LEU B 1 44 ? -11 -1.124 7.121 1 97.44 44 LEU B C 1
ATOM 1466 O O . LEU B 1 44 ? -10.688 -1.938 6.25 1 97.44 44 LEU B O 1
ATOM 1470 N N . HIS B 1 45 ? -10.414 -1.093 8.312 1 96.69 45 HIS B N 1
ATOM 1471 C CA . HIS B 1 45 ? -9.289 -1.97 8.633 1 96.69 45 HIS B CA 1
ATOM 1472 C C . HIS B 1 45 ? -9.719 -3.434 8.641 1 96.69 45 HIS B C 1
ATOM 1474 O O . HIS B 1 45 ? -9.031 -4.289 8.078 1 96.69 45 HIS B O 1
ATOM 1480 N N . ARG B 1 46 ? -10.773 -3.598 9.211 1 96.94 46 ARG B N 1
ATOM 1481 C CA . ARG B 1 46 ? -11.289 -4.961 9.297 1 96.94 46 ARG B CA 1
ATOM 1482 C C . ARG B 1 46 ? -11.594 -5.516 7.91 1 96.94 46 ARG B C 1
ATOM 1484 O O . ARG B 1 46 ? -11.219 -6.645 7.594 1 96.94 46 ARG B O 1
ATOM 1491 N N . GLN B 1 47 ? -12.273 -4.746 7.148 1 97.38 47 GLN B N 1
ATOM 1492 C CA . GLN B 1 47 ? -12.648 -5.199 5.816 1 97.38 47 GLN B CA 1
ATOM 1493 C C . GLN B 1 47 ? -11.422 -5.355 4.918 1 97.38 47 GLN B C 1
ATOM 1495 O O . GLN B 1 47 ? -11.352 -6.281 4.109 1 97.38 47 GLN B O 1
ATOM 1500 N N . SER B 1 48 ? -10.484 -4.473 5.031 1 98.31 48 SER B N 1
ATOM 1501 C CA . SER B 1 48 ? -9.25 -4.625 4.262 1 98.31 48 SER B CA 1
ATOM 1502 C C . SER B 1 48 ? -8.578 -5.961 4.555 1 98.31 48 SER B C 1
ATOM 1504 O O . SER B 1 48 ? -8.141 -6.66 3.639 1 98.31 48 SER B O 1
ATOM 1506 N N . ARG B 1 49 ? -8.547 -6.238 5.801 1 97.19 49 ARG B N 1
ATOM 1507 C CA . ARG B 1 49 ? -7.91 -7.488 6.207 1 97.19 49 ARG B CA 1
ATOM 1508 C C . ARG B 1 49 ? -8.594 -8.688 5.559 1 97.19 49 ARG B C 1
ATOM 1510 O O . ARG B 1 49 ? -7.941 -9.68 5.234 1 97.19 49 ARG B O 1
ATOM 1517 N N . ARG B 1 50 ? -9.82 -8.633 5.379 1 96.56 50 ARG B N 1
ATOM 1518 C CA . ARG B 1 50 ? -10.586 -9.727 4.781 1 96.56 50 ARG B CA 1
ATOM 1519 C C . ARG B 1 50 ? -10.227 -9.906 3.312 1 96.56 50 ARG B C 1
ATOM 1521 O O . ARG B 1 50 ? -10.336 -11.008 2.771 1 96.56 50 ARG B O 1
ATOM 1528 N N . TYR B 1 51 ? -9.859 -8.859 2.736 1 97.81 51 TYR B N 1
ATOM 1529 C CA . TYR B 1 51 ? -9.484 -8.93 1.329 1 97.81 51 TYR B CA 1
ATOM 1530 C C . TYR B 1 51 ? -8.031 -9.359 1.178 1 97.81 51 TYR B C 1
ATOM 1532 O O . TYR B 1 51 ? -7.688 -10.094 0.246 1 97.81 51 TYR B O 1
ATOM 1540 N N . VAL B 1 52 ? -7.164 -8.93 2.133 1 98.31 52 VAL B N 1
ATOM 1541 C CA . VAL B 1 52 ? -5.738 -9.078 1.855 1 98.31 52 VAL B CA 1
ATOM 1542 C C . VAL B 1 52 ? -5.164 -10.234 2.672 1 98.31 52 VAL B C 1
ATOM 1544 O O . VAL B 1 52 ? -3.975 -10.531 2.58 1 98.31 52 VAL B O 1
ATOM 1547 N N . SER B 1 53 ? -5.941 -10.867 3.486 1 97.25 53 SER B N 1
ATOM 1548 C CA . SER B 1 53 ? -5.461 -12.031 4.223 1 97.25 53 SER B CA 1
ATOM 1549 C C . SER B 1 53 ? -4.91 -13.094 3.281 1 97.25 53 SER B C 1
ATOM 1551 O O . SER B 1 53 ? -5.309 -13.164 2.117 1 97.25 53 SER B O 1
ATOM 1553 N N . ALA B 1 54 ? -3.998 -13.914 3.871 1 97.25 54 ALA B N 1
ATOM 1554 C CA . ALA B 1 54 ? -3.406 -14.992 3.084 1 97.25 54 ALA B CA 1
ATOM 1555 C C . ALA B 1 54 ? -4.484 -15.898 2.494 1 97.25 54 ALA B C 1
ATOM 1557 O O . ALA B 1 54 ? -4.41 -16.281 1.325 1 97.25 54 ALA B O 1
ATOM 1558 N N . LYS B 1 55 ? -5.453 -16.234 3.264 1 97.12 55 LYS B N 1
ATOM 1559 C CA . LYS B 1 55 ? -6.547 -17.094 2.82 1 97.12 55 LYS B CA 1
ATOM 1560 C C . LYS B 1 55 ? -7.312 -16.469 1.664 1 97.12 55 LYS B C 1
ATOM 1562 O O . LYS B 1 55 ? -7.641 -17.141 0.686 1 97.12 55 LYS B O 1
ATOM 1567 N N . SER B 1 56 ? -7.617 -15.219 1.798 1 98 56 SER B N 1
ATOM 1568 C CA . SER B 1 56 ? -8.344 -14.508 0.749 1 98 56 SER B CA 1
ATOM 1569 C C . SER B 1 56 ? -7.527 -14.43 -0.534 1 98 56 SER B C 1
ATOM 1571 O O . SER B 1 56 ? -8.055 -14.648 -1.628 1 98 56 SER B O 1
ATOM 1573 N N . GLN B 1 57 ? -6.312 -14.117 -0.404 1 98.62 57 GLN B N 1
ATOM 1574 C CA . GLN B 1 57 ? -5.426 -14.008 -1.56 1 98.62 57 GLN B CA 1
ATOM 1575 C C . GLN B 1 57 ? -5.309 -15.352 -2.283 1 98.62 57 GLN B C 1
ATOM 1577 O O . GLN B 1 57 ? -5.391 -15.406 -3.512 1 98.62 57 GLN B O 1
ATOM 1582 N N . ALA B 1 58 ? -5.105 -16.344 -1.496 1 98.06 58 ALA B N 1
ATOM 1583 C CA . ALA B 1 58 ? -5.039 -17.688 -2.088 1 98.06 58 ALA B CA 1
ATOM 1584 C C . ALA B 1 58 ? -6.332 -18.016 -2.824 1 98.06 58 ALA B C 1
ATOM 1586 O O . ALA B 1 58 ? -6.301 -18.547 -3.941 1 98.06 58 ALA B O 1
ATOM 1587 N N . SER B 1 59 ? -7.426 -17.734 -2.209 1 98 59 SER B N 1
ATOM 1588 C CA . SER B 1 59 ? -8.727 -18.016 -2.809 1 98 59 SER B CA 1
ATOM 1589 C C . SER B 1 59 ? -8.914 -17.234 -4.113 1 98 59 SER B C 1
ATOM 1591 O O . SER B 1 59 ? -9.406 -17.797 -5.098 1 98 59 SER B O 1
ATOM 1593 N N . MET B 1 60 ? -8.555 -16 -4.148 1 98.56 60 MET B N 1
ATOM 1594 C CA . MET B 1 60 ? -8.633 -15.188 -5.359 1 98.56 60 MET B CA 1
ATOM 1595 C C . MET B 1 60 ? -7.762 -15.766 -6.465 1 98.56 60 MET B C 1
ATOM 1597 O O . MET B 1 60 ? -8.18 -15.844 -7.617 1 98.56 60 MET B O 1
ATOM 1601 N N . LEU B 1 61 ? -6.594 -16.172 -6.07 1 98.69 61 LEU B N 1
ATOM 1602 C CA . LEU B 1 61 ? -5.68 -16.75 -7.043 1 98.69 61 LEU B CA 1
ATOM 1603 C C . LEU B 1 61 ? -6.27 -18.016 -7.648 1 98.69 61 LEU B C 1
ATOM 1605 O O . LEU B 1 61 ? -6.246 -18.203 -8.867 1 98.69 61 LEU B O 1
ATOM 1609 N N . PHE B 1 62 ? -6.773 -18.859 -6.824 1 98.19 62 PHE B N 1
ATOM 1610 C CA . PHE B 1 62 ? -7.344 -20.125 -7.293 1 98.19 62 PHE B CA 1
ATOM 1611 C C . PHE B 1 62 ? -8.492 -19.859 -8.258 1 98.19 62 PHE B C 1
ATOM 1613 O O . PHE B 1 62 ? -8.594 -20.516 -9.297 1 98.19 62 PHE B O 1
ATOM 1620 N N . ALA B 1 63 ? -9.32 -18.969 -7.906 1 98.06 63 ALA B N 1
ATOM 1621 C CA . ALA B 1 63 ? -10.461 -18.641 -8.758 1 98.06 63 ALA B CA 1
ATOM 1622 C C . ALA B 1 63 ? -9.992 -18.172 -10.141 1 98.06 63 ALA B C 1
ATOM 1624 O O . ALA B 1 63 ? -10.602 -18.531 -11.156 1 98.06 63 ALA B O 1
ATOM 1625 N N . LEU B 1 64 ? -8.984 -17.422 -10.188 1 98.62 64 LEU B N 1
ATOM 1626 C CA . LEU B 1 64 ? -8.461 -16.891 -11.445 1 98.62 64 LEU B CA 1
ATOM 1627 C C . LEU B 1 64 ? -7.754 -17.984 -12.234 1 98.62 64 LEU B C 1
ATOM 1629 O O . LEU B 1 64 ? -7.824 -18.016 -13.469 1 98.62 64 LEU B O 1
ATOM 1633 N N . GLU B 1 65 ? -7.047 -18.797 -11.492 1 98.25 65 GLU B N 1
ATOM 1634 C CA . GLU B 1 65 ? -6.387 -19.906 -12.156 1 98.25 65 GLU B CA 1
ATOM 1635 C C . GLU B 1 65 ? -7.398 -20.844 -12.82 1 98.25 65 GLU B C 1
ATOM 1637 O O . GLU B 1 65 ? -7.164 -21.344 -13.922 1 98.25 65 GLU B O 1
ATOM 1642 N N . GLU B 1 66 ? -8.414 -21.062 -12.156 1 97.38 66 GLU B N 1
ATOM 1643 C CA . GLU B 1 66 ? -9.477 -21.922 -12.68 1 97.38 66 GLU B CA 1
ATOM 1644 C C . GLU B 1 66 ? -10.023 -21.359 -13.992 1 97.38 66 GLU B C 1
ATOM 1646 O O . GLU B 1 66 ? -10.5 -22.125 -14.844 1 97.38 66 GLU B O 1
ATOM 1651 N N . GLN B 1 67 ? -9.898 -20.141 -14.227 1 97.69 67 GLN B N 1
ATOM 1652 C CA . GLN B 1 67 ? -10.391 -19.484 -15.43 1 97.69 67 GLN B CA 1
ATOM 1653 C C . GLN B 1 67 ? -9.273 -19.297 -16.453 1 97.69 67 GLN B C 1
ATOM 1655 O O . GLN B 1 67 ? -9.438 -18.578 -17.438 1 97.69 67 GLN B O 1
ATOM 1660 N N . GLU B 1 68 ? -8.156 -19.828 -16.188 1 97.88 68 GLU B N 1
ATOM 1661 C CA . GLU B 1 68 ? -6.996 -19.719 -17.062 1 97.88 68 GLU B CA 1
ATOM 1662 C C . GLU B 1 68 ? -6.664 -18.25 -17.359 1 97.88 68 GLU B C 1
ATOM 1664 O O . GLU B 1 68 ? -6.418 -17.875 -18.5 1 97.88 68 GLU B O 1
ATOM 1669 N N . PHE B 1 69 ? -6.699 -17.531 -16.359 1 98.62 69 PHE B N 1
ATOM 1670 C CA . PHE B 1 69 ? -6.59 -16.078 -16.453 1 98.62 69 PHE B CA 1
ATOM 1671 C C . PHE B 1 69 ? -5.164 -15.664 -16.797 1 98.62 69 PHE B C 1
ATOM 1673 O O . PHE B 1 69 ? -4.953 -14.633 -17.453 1 98.62 69 PHE B O 1
ATOM 1680 N N . PHE B 1 70 ? -4.211 -16.453 -16.453 1 98.81 70 PHE B N 1
ATOM 1681 C CA . PHE B 1 70 ? -2.834 -15.977 -16.422 1 98.81 70 PHE B CA 1
ATOM 1682 C C . PHE B 1 70 ? -2.092 -16.391 -17.688 1 98.81 70 PHE B C 1
ATOM 1684 O O . PHE B 1 70 ? -2.275 -17.5 -18.188 1 98.81 70 PHE B O 1
ATOM 1691 N N . THR B 1 71 ? -1.308 -15.516 -18.203 1 98.44 71 THR B N 1
ATOM 1692 C CA . THR B 1 71 ? -0.407 -15.828 -19.312 1 98.44 71 THR B CA 1
ATOM 1693 C C . THR B 1 71 ? 0.713 -16.75 -18.844 1 98.44 71 THR B C 1
ATOM 1695 O O . THR B 1 71 ? 0.891 -16.969 -17.641 1 98.44 71 THR B O 1
ATOM 1698 N N . GLU B 1 72 ? 1.498 -17.25 -19.797 1 98.25 72 GLU B N 1
ATOM 1699 C CA . GLU B 1 72 ? 2.627 -18.109 -19.453 1 98.25 72 GLU B CA 1
ATOM 1700 C C . GLU B 1 72 ? 3.668 -17.359 -18.625 1 98.25 72 GLU B C 1
ATOM 1702 O O . GLU B 1 72 ? 4.242 -17.922 -17.688 1 98.25 72 GLU B O 1
ATOM 1707 N N . GLU B 1 73 ? 3.936 -16.188 -19.031 1 97.75 73 GLU B N 1
ATOM 1708 C CA . GLU B 1 73 ? 4.883 -15.359 -18.297 1 97.75 73 GLU B CA 1
ATOM 1709 C C . GLU B 1 73 ? 4.434 -15.156 -16.859 1 97.75 73 GLU B C 1
ATOM 1711 O O . GLU B 1 73 ? 5.238 -15.266 -15.93 1 97.75 73 GLU B O 1
ATOM 1716 N N . GLU B 1 74 ? 3.219 -14.898 -16.656 1 98.5 74 GLU B N 1
ATOM 1717 C CA . GLU B 1 74 ? 2.662 -14.68 -15.32 1 98.5 74 GLU B CA 1
ATOM 1718 C C . GLU B 1 74 ? 2.674 -15.969 -14.508 1 98.5 74 GLU B C 1
ATOM 1720 O O . GLU B 1 74 ? 2.9 -15.945 -13.297 1 98.5 74 GLU B O 1
ATOM 1725 N N . GLN B 1 75 ? 2.445 -17.094 -15.156 1 98.5 75 GLN B N 1
ATOM 1726 C CA . GLN B 1 75 ? 2.508 -18.391 -14.477 1 98.5 75 GLN B CA 1
ATOM 1727 C C . GLN B 1 75 ? 3.91 -18.656 -13.945 1 98.5 75 GLN B C 1
ATOM 1729 O O . GLN B 1 75 ? 4.066 -19.25 -12.875 1 98.5 75 GLN B O 1
ATOM 1734 N N . ALA B 1 76 ? 4.855 -18.266 -14.719 1 98.06 76 ALA B N 1
ATOM 1735 C CA . ALA B 1 76 ? 6.23 -18.422 -14.258 1 98.06 76 ALA B CA 1
ATOM 1736 C C . ALA B 1 76 ? 6.488 -17.609 -12.992 1 98.06 76 ALA B C 1
ATOM 1738 O O . ALA B 1 76 ? 7.168 -18.062 -12.078 1 98.06 76 ALA B O 1
ATOM 1739 N N . VAL B 1 77 ? 5.961 -16.422 -12.93 1 98.19 77 VAL B N 1
ATOM 1740 C CA . VAL B 1 77 ? 6.109 -15.555 -11.766 1 98.19 77 VAL B CA 1
ATOM 1741 C C . VAL B 1 77 ? 5.371 -16.172 -10.57 1 98.19 77 VAL B C 1
ATOM 1743 O O . VAL B 1 77 ? 5.871 -16.141 -9.445 1 98.19 77 VAL B O 1
ATOM 1746 N N . LEU B 1 78 ? 4.164 -16.703 -10.867 1 98.56 78 LEU B N 1
ATOM 1747 C CA . LEU B 1 78 ? 3.402 -17.375 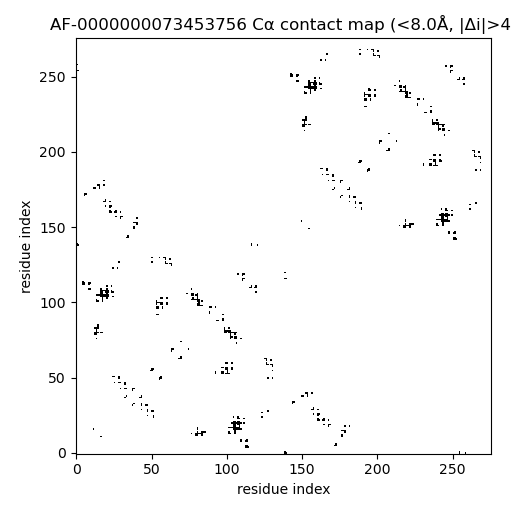-9.82 1 98.56 78 LEU B CA 1
ATOM 1748 C C . LEU B 1 78 ? 4.211 -18.5 -9.203 1 98.56 78 LEU B C 1
ATOM 1750 O O . LEU B 1 78 ? 4.258 -18.641 -7.98 1 98.56 78 LEU B O 1
ATOM 1754 N N . ARG B 1 79 ? 4.82 -19.266 -9.992 1 97.81 79 ARG B N 1
ATOM 1755 C CA . ARG B 1 79 ? 5.637 -20.375 -9.508 1 97.81 79 ARG B CA 1
ATOM 1756 C C . ARG B 1 79 ? 6.812 -19.859 -8.68 1 97.81 79 ARG B C 1
ATOM 1758 O O . ARG B 1 79 ? 7.129 -20.438 -7.629 1 97.81 79 ARG B O 1
ATOM 1765 N N . ARG B 1 80 ? 7.406 -18.891 -9.148 1 97 80 ARG B N 1
ATOM 1766 C CA . ARG B 1 80 ? 8.523 -18.281 -8.422 1 97 80 ARG B CA 1
ATOM 1767 C C . ARG B 1 80 ? 8.078 -17.781 -7.051 1 97 80 ARG B C 1
ATOM 1769 O O . ARG B 1 80 ? 8.789 -17.969 -6.059 1 97 80 ARG B O 1
ATOM 1776 N N . GLY B 1 81 ? 6.949 -17.156 -7.004 1 97.44 81 GLY B N 1
ATOM 1777 C CA . GLY B 1 81 ? 6.41 -16.703 -5.73 1 97.44 81 GLY B CA 1
ATOM 1778 C C . GLY B 1 81 ? 6.035 -17.844 -4.801 1 97.44 81 GLY B C 1
ATOM 1779 O O . GLY B 1 81 ? 6.312 -17.781 -3.602 1 97.44 81 GLY B O 1
ATOM 1780 N N . ARG B 1 82 ? 5.488 -18.781 -5.375 1 96.62 82 ARG B N 1
ATOM 1781 C CA . ARG B 1 82 ? 5.031 -19.938 -4.605 1 96.62 82 ARG B CA 1
ATOM 1782 C C . ARG B 1 82 ? 6.211 -20.672 -3.982 1 96.62 82 ARG B C 1
ATOM 1784 O O . ARG B 1 82 ? 6.105 -21.188 -2.867 1 96.62 82 ARG B O 1
ATOM 1791 N N . ASN B 1 83 ? 7.305 -20.719 -4.66 1 94.69 83 ASN B N 1
ATOM 1792 C CA . ASN B 1 83 ? 8.469 -21.484 -4.25 1 94.69 83 ASN B CA 1
ATOM 1793 C C . ASN B 1 83 ? 9.453 -20.641 -3.447 1 94.69 83 ASN B C 1
ATOM 1795 O O . ASN B 1 83 ? 10.516 -21.125 -3.057 1 94.69 83 ASN B O 1
ATOM 1799 N N . ALA B 1 84 ? 9.07 -19.438 -3.33 1 91.75 84 ALA B N 1
ATOM 1800 C CA . ALA B 1 84 ? 9.984 -18.547 -2.611 1 91.75 84 ALA B CA 1
ATOM 1801 C C . ALA B 1 84 ? 10.172 -19.016 -1.167 1 91.75 84 ALA B C 1
ATOM 1803 O O . ALA B 1 84 ? 9.203 -19.406 -0.504 1 91.75 84 ALA B O 1
ATOM 1804 N N . LYS B 1 85 ? 11.336 -19.203 -0.764 1 80.69 85 LYS B N 1
ATOM 1805 C CA . LYS B 1 85 ? 11.641 -19.688 0.575 1 80.69 85 LYS B CA 1
ATOM 1806 C C . LYS B 1 85 ? 11.68 -18.547 1.587 1 80.69 85 LYS B C 1
ATOM 1808 O O . LYS B 1 85 ? 12.445 -17.594 1.427 1 80.69 85 LYS B O 1
ATOM 1813 N N . SER B 1 86 ? 10.578 -18.609 2.406 1 73.94 86 SER B N 1
ATOM 1814 C CA . SER B 1 86 ? 10.625 -17.672 3.527 1 73.94 86 SER B CA 1
ATOM 1815 C C . SER B 1 86 ? 11.031 -18.375 4.816 1 73.94 86 SER B C 1
ATOM 1817 O O . SER B 1 86 ? 10.781 -19.578 4.98 1 73.94 86 SER B O 1
ATOM 1819 N N . GLY B 1 87 ? 11.977 -17.859 5.477 1 68.88 87 GLY B N 1
ATOM 1820 C CA . GLY B 1 87 ? 12.453 -18.469 6.711 1 68.88 87 GLY B CA 1
ATOM 1821 C C . GLY B 1 87 ? 11.336 -18.734 7.707 1 68.88 87 GLY B C 1
ATOM 1822 O O . GLY B 1 87 ? 11.5 -19.562 8.609 1 68.88 87 GLY B O 1
ATOM 1823 N N . THR B 1 88 ? 10.305 -18.016 7.629 1 75.25 88 THR B N 1
ATOM 1824 C CA . THR B 1 88 ? 9.258 -18.172 8.633 1 75.25 88 THR B CA 1
ATOM 1825 C C . THR B 1 88 ? 7.875 -18.094 7.996 1 75.25 88 THR B C 1
ATOM 1827 O O . THR B 1 88 ? 7.66 -17.328 7.055 1 75.25 88 THR B O 1
ATOM 1830 N N . VAL B 1 89 ? 7.074 -19.062 8.297 1 76.69 89 VAL B N 1
ATOM 1831 C CA . VAL B 1 89 ? 5.66 -19.016 7.949 1 76.69 89 VAL B CA 1
ATOM 1832 C C . VAL B 1 89 ? 4.848 -18.531 9.141 1 76.69 89 VAL B C 1
ATOM 1834 O O . VAL B 1 89 ? 5.074 -18.953 10.273 1 76.69 89 VAL B O 1
ATOM 1837 N N . PRO B 1 90 ? 3.916 -17.688 8.797 1 80.5 90 PRO B N 1
ATOM 1838 C CA . PRO B 1 90 ? 3.078 -17.234 9.914 1 80.5 90 PRO B CA 1
ATOM 1839 C C . PRO B 1 90 ? 2.396 -18.375 10.648 1 80.5 90 PRO B C 1
ATOM 1841 O O . PRO B 1 90 ? 1.956 -19.344 10.016 1 80.5 90 PRO B O 1
ATOM 1844 N N . LYS B 1 91 ? 2.377 -18.266 11.891 1 82.31 91 LYS B N 1
ATOM 1845 C CA . LYS B 1 91 ? 1.892 -19.328 12.773 1 82.31 91 LYS B CA 1
ATOM 1846 C C . LYS B 1 91 ? 0.443 -19.688 12.453 1 82.31 91 LYS B C 1
ATOM 1848 O O . LYS B 1 91 ? 0.065 -20.859 12.492 1 82.31 91 LYS B O 1
ATOM 1853 N N . ASN B 1 92 ? -0.29 -18.734 12.141 1 88 92 ASN B N 1
ATOM 1854 C CA . ASN B 1 92 ? -1.725 -18.969 12.016 1 88 92 ASN B CA 1
ATOM 1855 C C . ASN B 1 92 ? -2.125 -19.219 10.562 1 88 92 ASN B C 1
ATOM 1857 O O . ASN B 1 92 ? -3.299 -19.109 10.211 1 88 92 ASN B O 1
ATOM 1861 N N . THR B 1 93 ? -1.208 -19.531 9.719 1 91.06 93 THR B N 1
ATOM 1862 C CA . THR B 1 93 ? -1.466 -19.781 8.305 1 91.06 93 THR B CA 1
ATOM 1863 C C . THR B 1 93 ? -0.798 -21.078 7.855 1 91.06 93 THR B C 1
ATOM 1865 O O . THR B 1 93 ? 0.367 -21.328 8.172 1 91.06 93 THR B O 1
ATOM 1868 N N . ASP B 1 94 ? -1.588 -21.938 7.258 1 92.62 94 ASP B N 1
ATOM 1869 C CA . ASP B 1 94 ? -0.973 -23.172 6.758 1 92.62 94 ASP B CA 1
ATOM 1870 C C . ASP B 1 94 ? 0.003 -22.859 5.621 1 92.62 94 ASP B C 1
ATOM 1872 O O . ASP B 1 94 ? -0.175 -21.891 4.883 1 92.62 94 ASP B O 1
ATOM 1876 N N . VAL B 1 95 ? 0.914 -23.672 5.414 1 93.31 95 VAL B N 1
ATOM 1877 C CA . VAL B 1 95 ? 2.055 -23.484 4.523 1 93.31 95 VAL B CA 1
ATOM 1878 C C . VAL B 1 95 ? 1.567 -23.281 3.09 1 93.31 95 VAL B C 1
ATOM 1880 O O . VAL B 1 95 ? 2.049 -22.406 2.377 1 93.31 95 VAL B O 1
ATOM 1883 N N . GLN B 1 96 ? 0.666 -24.125 2.668 1 95.06 96 GLN B N 1
ATOM 1884 C CA . GLN B 1 96 ? 0.178 -24.062 1.295 1 95.06 96 GLN B CA 1
ATOM 1885 C C . GLN B 1 96 ? -0.512 -22.719 1.029 1 95.06 96 GLN B C 1
ATOM 1887 O O . GLN B 1 96 ? -0.28 -22.094 -0.004 1 95.06 96 GLN B O 1
ATOM 1892 N N . THR B 1 97 ? -1.386 -22.344 1.928 1 96.88 97 THR B N 1
ATOM 1893 C CA . THR B 1 97 ? -2.07 -21.062 1.823 1 96.88 97 THR B CA 1
ATOM 1894 C C . THR B 1 97 ? -1.063 -19.922 1.749 1 96.88 97 THR B C 1
ATOM 1896 O O . THR B 1 97 ? -1.219 -19 0.942 1 96.88 97 THR B O 1
ATOM 1899 N N . TYR B 1 98 ? -0.097 -20 2.553 1 96 98 TYR B N 1
ATOM 1900 C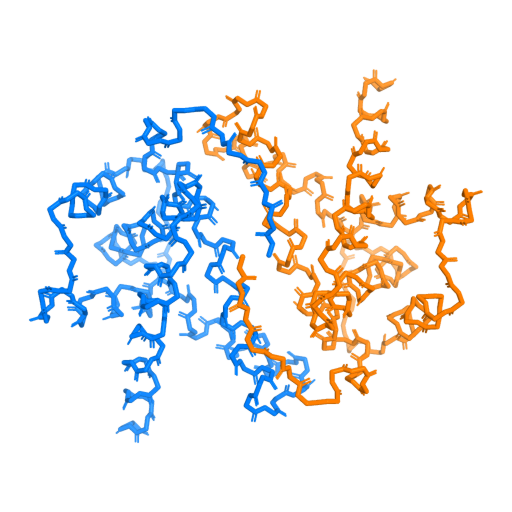 CA . TYR B 1 98 ? 0.944 -18.984 2.559 1 96 98 TYR B CA 1
ATOM 1901 C C . TYR B 1 98 ? 1.664 -18.938 1.217 1 96 98 TYR B C 1
ATOM 1903 O O . TYR B 1 98 ? 1.904 -17.844 0.677 1 96 98 TYR B O 1
ATOM 1911 N N . ARG B 1 99 ? 1.99 -20.047 0.67 1 96.5 99 ARG B N 1
ATOM 1912 C CA . ARG B 1 99 ? 2.695 -20.141 -0.605 1 96.5 99 ARG B CA 1
ATOM 1913 C C . ARG B 1 99 ? 1.865 -19.531 -1.732 1 96.5 99 ARG B C 1
ATOM 1915 O O . ARG B 1 99 ? 2.391 -18.797 -2.568 1 96.5 99 ARG B O 1
ATOM 1922 N N . TYR B 1 100 ? 0.611 -19.812 -1.71 1 97.88 100 TYR B N 1
ATOM 1923 C CA . TYR B 1 100 ? -0.263 -19.312 -2.762 1 97.88 100 TYR B CA 1
ATOM 1924 C C . TYR B 1 100 ? -0.498 -17.812 -2.605 1 97.88 100 TYR B C 1
ATOM 1926 O O . TYR B 1 100 ? -0.595 -17.078 -3.596 1 97.88 100 TYR B O 1
ATOM 1934 N N . SER B 1 101 ? -0.669 -17.375 -1.378 1 98.06 101 SER B N 1
ATOM 1935 C CA . SER B 1 101 ? -0.805 -15.938 -1.165 1 98.06 101 SER B CA 1
ATOM 1936 C C . SER B 1 101 ? 0.445 -15.195 -1.619 1 98.06 101 SER B C 1
ATOM 1938 O O . SER B 1 101 ? 0.349 -14.141 -2.256 1 98.06 101 SER B O 1
ATOM 1940 N N . THR B 1 102 ? 1.603 -15.781 -1.355 1 97.69 102 THR B N 1
ATOM 1941 C CA . THR B 1 102 ? 2.871 -15.203 -1.783 1 97.69 102 THR B CA 1
ATOM 1942 C C . THR B 1 102 ? 2.965 -15.172 -3.305 1 97.69 102 THR B C 1
ATOM 1944 O O . THR B 1 102 ? 3.447 -14.195 -3.883 1 97.69 102 THR B O 1
ATOM 1947 N N . ALA B 1 103 ? 2.504 -16.203 -3.9 1 98.62 103 ALA B N 1
ATOM 1948 C CA . ALA B 1 103 ? 2.463 -16.266 -5.359 1 98.62 103 ALA B CA 1
ATOM 1949 C C . ALA B 1 103 ? 1.606 -15.133 -5.93 1 98.62 103 ALA B C 1
ATOM 1951 O O . ALA B 1 103 ? 2.016 -14.453 -6.875 1 98.62 103 ALA B O 1
ATOM 1952 N N . PHE B 1 104 ? 0.434 -14.922 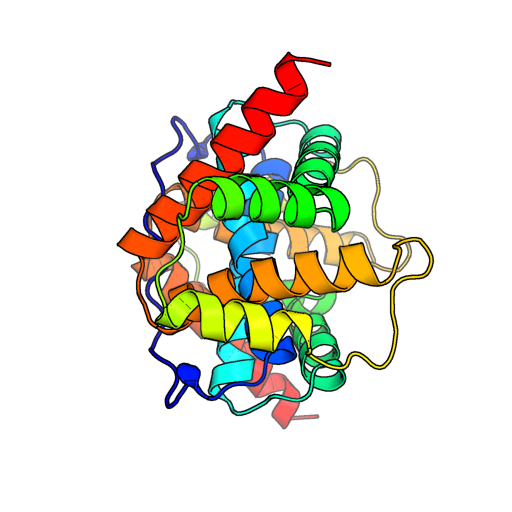-5.348 1 98.88 104 PHE B N 1
ATOM 1953 C CA . PHE B 1 104 ? -0.487 -13.883 -5.797 1 98.88 104 PHE B CA 1
ATOM 1954 C C . PHE B 1 104 ? 0.14 -12.5 -5.648 1 98.88 104 PHE B C 1
ATOM 1956 O O . PHE B 1 104 ? 0.089 -11.688 -6.574 1 98.88 104 PHE B O 1
ATOM 1963 N N . GLU B 1 105 ? 0.762 -12.297 -4.551 1 98.69 105 GLU B N 1
ATOM 1964 C CA . GLU B 1 105 ? 1.459 -11.039 -4.32 1 98.69 105 GLU B CA 1
ATOM 1965 C C . GLU B 1 105 ? 2.561 -10.82 -5.352 1 98.69 105 GLU B C 1
ATOM 1967 O O . GLU B 1 105 ? 2.736 -9.711 -5.855 1 98.69 105 GLU B O 1
ATOM 1972 N N . ALA B 1 106 ? 3.264 -11.859 -5.633 1 98.5 106 ALA B N 1
ATOM 1973 C CA . ALA B 1 106 ? 4.422 -11.766 -6.52 1 98.5 106 ALA B CA 1
ATOM 1974 C C . ALA B 1 106 ? 4.004 -11.32 -7.918 1 98.5 106 ALA B C 1
ATOM 1976 O O . ALA B 1 106 ? 4.66 -10.477 -8.531 1 98.5 106 ALA B O 1
ATOM 1977 N N . VAL B 1 107 ? 2.943 -11.883 -8.43 1 98.75 107 VAL B N 1
ATOM 1978 C CA . VAL B 1 107 ? 2.531 -11.523 -9.781 1 98.75 107 VAL B CA 1
ATOM 1979 C C . VAL B 1 107 ? 2.035 -10.078 -9.797 1 98.75 107 VAL B C 1
ATOM 1981 O O . VAL B 1 107 ? 2.254 -9.352 -10.766 1 98.75 107 VAL B O 1
ATOM 1984 N N . ILE B 1 108 ? 1.386 -9.656 -8.758 1 98.69 108 ILE B N 1
ATOM 1985 C CA . ILE B 1 108 ? 0.952 -8.266 -8.633 1 98.69 108 ILE B CA 1
ATOM 1986 C C . ILE B 1 108 ? 2.168 -7.344 -8.625 1 98.69 108 ILE B C 1
ATOM 1988 O O . ILE B 1 108 ? 2.207 -6.352 -9.359 1 98.69 108 ILE B O 1
ATOM 1992 N N . GLY B 1 109 ? 3.141 -7.738 -7.785 1 98.44 109 GLY B N 1
ATOM 1993 C CA . GLY B 1 109 ? 4.367 -6.957 -7.738 1 98.44 109 GLY B CA 1
ATOM 1994 C C . GLY B 1 109 ? 5.086 -6.891 -9.07 1 98.44 109 GLY B C 1
ATOM 1995 O O . GLY B 1 109 ? 5.586 -5.832 -9.461 1 98.44 109 GLY B O 1
ATOM 1996 N N . TYR B 1 110 ? 5.094 -7.965 -9.75 1 97.69 110 TYR B N 1
ATOM 1997 C CA . TYR B 1 110 ? 5.723 -8.055 -11.062 1 97.69 110 TYR B CA 1
ATOM 1998 C C . TYR B 1 110 ? 5.059 -7.109 -12.055 1 97.69 110 TYR B C 1
ATOM 2000 O O . TYR B 1 110 ? 5.738 -6.324 -12.727 1 97.69 110 TYR B O 1
ATOM 2008 N N . LEU B 1 111 ? 3.783 -7.168 -12.164 1 97.38 111 LEU B N 1
ATOM 2009 C CA . LEU B 1 111 ? 3.057 -6.332 -13.117 1 97.38 111 LEU B CA 1
ATOM 2010 C C . LEU B 1 111 ? 3.227 -4.855 -12.773 1 97.38 111 LEU B C 1
ATOM 2012 O O . LEU B 1 111 ? 3.381 -4.023 -13.672 1 97.38 111 LEU B O 1
ATOM 2016 N N . PHE B 1 112 ? 3.248 -4.59 -11.547 1 97.94 112 PHE B N 1
ATOM 2017 C CA . PHE B 1 112 ? 3.42 -3.213 -11.094 1 97.94 112 PHE B CA 1
ATOM 2018 C C . PHE B 1 112 ? 4.793 -2.684 -11.484 1 97.94 112 PHE B C 1
ATOM 2020 O O . PHE B 1 112 ? 4.906 -1.604 -12.07 1 97.94 112 PHE B O 1
ATOM 2027 N N . LEU B 1 113 ? 5.789 -3.449 -11.172 1 97.44 113 LEU B N 1
ATOM 2028 C CA . LEU B 1 113 ? 7.16 -3.008 -11.391 1 97.44 113 LEU B CA 1
ATOM 2029 C C . LEU B 1 113 ? 7.477 -2.939 -12.883 1 97.44 113 LEU B C 1
ATOM 2031 O O . LEU B 1 113 ? 8.312 -2.139 -13.312 1 97.44 113 LEU B O 1
ATOM 2035 N N . GLU B 1 114 ? 6.785 -3.711 -13.617 1 95.12 114 GLU B N 1
ATOM 2036 C CA . GLU B 1 114 ? 6.973 -3.703 -15.062 1 95.12 114 GLU B CA 1
ATOM 2037 C C . GLU B 1 114 ? 6.09 -2.65 -15.727 1 95.12 114 GLU B C 1
ATOM 2039 O O . GLU B 1 114 ? 6.031 -2.57 -16.953 1 95.12 114 GLU B O 1
ATOM 2044 N N . ASN B 1 115 ? 5.383 -1.935 -14.961 1 94.44 115 ASN B N 1
ATOM 2045 C CA . ASN B 1 115 ? 4.52 -0.856 -15.422 1 94.44 115 ASN B CA 1
ATOM 2046 C C . ASN B 1 115 ? 3.445 -1.371 -16.375 1 94.44 115 ASN B C 1
ATOM 2048 O O . ASN B 1 115 ? 3.129 -0.717 -17.375 1 94.44 115 ASN B O 1
ATOM 2052 N N . ARG B 1 116 ? 3.018 -2.555 -16.125 1 94.44 116 ARG B N 1
ATOM 2053 C CA . ARG B 1 116 ? 1.896 -3.113 -16.875 1 94.44 116 ARG B CA 1
ATOM 2054 C C . ARG B 1 116 ? 0.568 -2.768 -16.219 1 94.44 116 ARG B C 1
ATOM 2056 O O . ARG B 1 116 ? -0.176 -3.66 -15.805 1 94.44 116 ARG B O 1
ATOM 2063 N N . GLU B 1 117 ? 0.234 -1.601 -16.25 1 95.38 117 GLU B N 1
ATOM 2064 C CA . GLU B 1 117 ? -0.847 -1.031 -15.453 1 95.38 117 GLU B CA 1
ATOM 2065 C C . GLU B 1 117 ? -2.201 -1.592 -15.875 1 95.38 117 GLU B C 1
ATOM 2067 O O . GLU B 1 117 ? -3.027 -1.939 -15.023 1 95.38 117 GLU B O 1
ATOM 2072 N N . ASP B 1 118 ? -2.41 -1.63 -17.203 1 96.75 118 ASP B N 1
ATOM 2073 C CA . ASP B 1 118 ? -3.693 -2.131 -17.688 1 96.75 118 ASP B CA 1
ATOM 2074 C C . ASP B 1 118 ? -3.908 -3.584 -17.281 1 96.75 118 ASP B C 1
ATOM 2076 O O . ASP B 1 118 ? -5 -3.955 -16.844 1 96.75 118 ASP B O 1
ATOM 2080 N N . ARG B 1 119 ? -2.865 -4.375 -17.453 1 97.75 119 ARG B N 1
ATOM 2081 C CA . ARG B 1 119 ? -2.928 -5.785 -17.078 1 97.75 119 ARG B CA 1
ATOM 2082 C C . ARG B 1 119 ? -3.105 -5.941 -15.57 1 97.75 119 ARG B C 1
ATOM 2084 O O . ARG B 1 119 ? -3.846 -6.816 -15.117 1 97.75 119 ARG B O 1
ATOM 2091 N N . LEU B 1 120 ? -2.473 -5.121 -14.781 1 97.94 120 LEU B N 1
ATOM 2092 C CA . LEU B 1 120 ? -2.611 -5.117 -13.336 1 97.94 120 LEU B CA 1
ATOM 2093 C C . LEU B 1 120 ? -4.043 -4.781 -12.922 1 97.94 120 LEU B C 1
ATOM 2095 O O . LEU B 1 120 ? -4.617 -5.445 -12.062 1 97.94 120 LEU B O 1
ATOM 2099 N N . ASN B 1 121 ? -4.578 -3.789 -13.555 1 97.88 121 ASN B N 1
ATOM 2100 C CA . ASN B 1 121 ? -5.957 -3.4 -13.281 1 97.88 121 ASN B CA 1
ATOM 2101 C C . ASN B 1 121 ? -6.93 -4.531 -13.594 1 97.88 121 ASN B C 1
ATOM 2103 O O . ASN B 1 121 ? -7.867 -4.781 -12.836 1 97.88 121 ASN B O 1
ATOM 2107 N N . GLU B 1 122 ? -6.715 -5.113 -14.695 1 98.25 122 GLU B N 1
ATOM 2108 C CA . GLU B 1 122 ? -7.547 -6.246 -15.094 1 98.25 122 GLU B CA 1
ATOM 2109 C C . GLU B 1 122 ? -7.484 -7.367 -14.055 1 98.25 122 GLU B C 1
ATOM 2111 O O . GLU B 1 122 ? -8.516 -7.91 -13.664 1 98.25 122 GLU B O 1
ATOM 2116 N N . LEU B 1 123 ? -6.312 -7.707 -13.633 1 98.62 123 LEU B N 1
ATOM 2117 C CA . LEU B 1 123 ? -6.094 -8.781 -12.664 1 98.62 123 LEU B CA 1
ATOM 2118 C C . LEU B 1 123 ? -6.793 -8.469 -11.344 1 98.62 123 LEU B C 1
ATOM 2120 O O . LEU B 1 123 ? -7.535 -9.297 -10.82 1 98.62 123 LEU B O 1
ATOM 2124 N N . ILE B 1 124 ? -6.562 -7.309 -10.805 1 98.38 124 ILE B N 1
ATOM 2125 C CA . ILE B 1 124 ? -7.078 -6.957 -9.484 1 98.38 124 ILE B CA 1
ATOM 2126 C C . ILE B 1 124 ? -8.602 -6.84 -9.539 1 98.38 124 ILE B C 1
ATOM 2128 O O . ILE B 1 124 ? -9.297 -7.281 -8.617 1 98.38 124 ILE B O 1
ATOM 2132 N N . LYS B 1 125 ? -9.086 -6.242 -10.617 1 97.81 125 LYS B N 1
ATOM 2133 C CA . LYS B 1 125 ? -10.539 -6.16 -10.773 1 97.81 125 LYS B CA 1
ATOM 2134 C C . LYS B 1 125 ? -11.172 -7.547 -10.758 1 97.81 125 LYS B C 1
ATOM 2136 O O . LYS B 1 125 ? -12.164 -7.773 -10.062 1 97.81 125 LYS B O 1
ATOM 2141 N N . ALA B 1 126 ? -10.617 -8.438 -11.578 1 98.38 126 ALA B N 1
ATOM 2142 C CA . ALA B 1 126 ? -11.141 -9.797 -11.641 1 98.38 126 ALA B CA 1
ATOM 2143 C C . ALA B 1 126 ? -11.07 -10.477 -10.273 1 98.38 126 ALA B C 1
ATOM 2145 O O . ALA B 1 126 ? -12.008 -11.164 -9.867 1 98.38 126 ALA B O 1
ATOM 2146 N N . ALA B 1 127 ? -10 -10.297 -9.547 1 98.56 127 ALA B N 1
ATOM 2147 C CA . ALA B 1 127 ? -9.805 -10.914 -8.234 1 98.56 127 ALA B CA 1
ATOM 2148 C C . ALA B 1 127 ? -10.828 -10.383 -7.23 1 98.56 127 ALA B C 1
ATOM 2150 O O . ALA B 1 127 ? -11.438 -11.156 -6.488 1 98.56 127 ALA B O 1
ATOM 2151 N N . LEU B 1 128 ? -11 -9.055 -7.188 1 97.88 128 LEU B N 1
ATOM 2152 C CA . LEU B 1 128 ? -11.922 -8.43 -6.238 1 97.88 128 LEU B CA 1
ATOM 2153 C C . LEU B 1 128 ? -13.359 -8.836 -6.535 1 97.88 128 LEU B C 1
ATOM 2155 O O . LEU B 1 128 ? -14.164 -9.008 -5.613 1 97.88 128 LEU B O 1
ATOM 2159 N N . GLU B 1 129 ? -13.672 -8.93 -7.801 1 97.06 129 GLU B N 1
ATOM 2160 C CA . GLU B 1 129 ? -15.008 -9.383 -8.18 1 97.06 129 GLU B CA 1
ATOM 2161 C C . GLU B 1 129 ? -15.281 -10.789 -7.664 1 97.06 129 GLU B C 1
ATOM 2163 O O . GLU B 1 129 ? -16.391 -11.086 -7.207 1 97.06 129 GLU B O 1
ATOM 2168 N N . LYS B 1 130 ? -14.297 -11.633 -7.781 1 95.94 130 LYS B N 1
ATOM 2169 C CA . LYS B 1 130 ? -14.445 -12.992 -7.277 1 95.94 130 LYS B CA 1
ATOM 2170 C C . LYS B 1 130 ? -14.625 -13 -5.762 1 95.94 130 LYS B C 1
ATOM 2172 O O . LYS B 1 130 ? -15.445 -13.75 -5.23 1 95.94 130 LYS B O 1
ATOM 2177 N N . ARG B 1 131 ? -13.852 -12.172 -5.109 1 95.44 131 ARG B N 1
ATOM 2178 C CA . ARG B 1 131 ? -13.938 -12.07 -3.658 1 95.44 131 ARG B CA 1
ATOM 2179 C C . ARG B 1 131 ? -15.297 -11.547 -3.225 1 95.44 131 ARG B C 1
ATOM 2181 O O . ARG B 1 131 ? -15.891 -12.055 -2.273 1 95.44 131 ARG B O 1
ATOM 2188 N N . ASP B 1 132 ? -15.75 -10.492 -3.865 1 94.56 132 ASP B N 1
ATOM 2189 C CA . ASP B 1 132 ? -17.047 -9.898 -3.553 1 94.56 132 ASP B CA 1
ATOM 2190 C C . ASP B 1 132 ? -18.172 -10.914 -3.762 1 94.56 132 ASP B C 1
ATOM 2192 O O . ASP B 1 132 ? -19.141 -10.93 -3.004 1 94.56 132 ASP B O 1
ATOM 2196 N N . GLY B 1 133 ? -18.047 -11.664 -4.863 1 88.56 133 GLY B N 1
ATOM 2197 C CA . GLY B 1 133 ? -19.047 -12.68 -5.152 1 88.56 133 GLY B CA 1
ATOM 2198 C C . GLY B 1 133 ? -19.125 -13.766 -4.09 1 88.56 133 GLY B C 1
ATOM 2199 O O . GLY B 1 133 ? -20.188 -14.32 -3.836 1 88.56 133 GLY B O 1
ATOM 2200 N N . ARG B 1 134 ? -18.109 -14.102 -3.451 1 83 134 ARG B N 1
ATOM 2201 C CA . ARG B 1 134 ? -18.062 -15.125 -2.414 1 83 134 ARG B CA 1
ATOM 2202 C C . ARG B 1 134 ? -18.656 -14.602 -1.108 1 83 134 ARG B C 1
ATOM 2204 O O . ARG B 1 134 ? -19.188 -15.383 -0.304 1 83 134 ARG B O 1
ATOM 2211 N N . GLU B 1 135 ? -18.562 -13.367 -0.765 1 74.88 135 GLU B N 1
ATOM 2212 C CA . GLU B 1 135 ? -19.109 -12.781 0.453 1 74.88 135 GLU B CA 1
ATOM 2213 C C . GLU B 1 135 ? -20.625 -12.68 0.384 1 74.88 135 GLU B C 1
ATOM 2215 O O . GLU B 1 135 ? -21.312 -12.727 1.413 1 74.88 135 GLU B O 1
ATOM 2220 N N . GLU B 1 136 ? -21.094 -12.484 -0.767 1 65.94 136 GLU B N 1
ATOM 2221 C CA . GLU B 1 136 ? -22.531 -12.414 -0.947 1 65.94 136 GLU B CA 1
ATOM 2222 C C . GLU B 1 136 ? -23.188 -13.781 -0.75 1 65.94 136 GLU B C 1
ATOM 2224 O O . GLU B 1 136 ? -24.344 -13.875 -0.356 1 65.94 136 GLU B O 1
ATOM 2229 N N . VAL B 1 137 ? -22.453 -14.789 -1.028 1 61.75 137 VAL B N 1
ATOM 2230 C CA . VAL B 1 137 ? -23.047 -16.125 -0.939 1 61.75 137 VAL B CA 1
ATOM 2231 C C . VAL B 1 137 ? -22.922 -16.641 0.492 1 61.75 137 VAL B C 1
ATOM 2233 O O . VAL B 1 137 ? -23.625 -17.578 0.874 1 61.75 137 VAL B O 1
ATOM 2236 N N . LYS B 1 138 ? -22.344 -16.047 1.407 1 51.34 138 LYS B N 1
ATOM 2237 C CA . LYS B 1 138 ? -22.281 -16.531 2.779 1 51.34 138 LYS B CA 1
ATOM 2238 C C . LYS B 1 138 ? -23.234 -15.766 3.684 1 51.34 138 LYS B C 1
ATOM 2240 O O . LYS B 1 138 ? -23.469 -14.57 3.473 1 51.34 138 LYS B O 1
#

Secondary structure (DSSP, 8-state):
--PPPPTTGGGS-HHHHHHHHHHHHHHHHHHHHHHTT---HHHHHHHHHHHHSHHHHHHHHHHHHHTT-S-HHHHHHHHHHHT---S---TTS-HHHHHHHHHHHHHHHHHHHTT-HHHHHHHHHHHHHHHHHHHHH-/--PPPPTTGGGS-HHHHHHHHHHHHHHHHHHHHHHTT---HHHHHHHHHHHHSHHHHHHHHHHHHHTT---HHHHHHHHHHHT---S---TTS-HHHHHHHHHHHHHHHHHHHTT-HHHHHHHHHHHHHHHHHHHHH-

Nearest PDB structures (foldseek):
  4oun-assembly1_A-2  TM=9.955E-01  e=9.275E-13  Bacillus subtilis subsp. subtilis str. 168
  6tnn-assembly1_H  TM=9.735E-01  e=8.805E-13  Bacillus subtilis subsp. subtilis str. 168
  1u61-assembly1_A  TM=9.729E-01  e=9.127E-12  Bacillus cereus
  5f3q-assembly1_B  TM=3.381E-01  e=2.527E+00  Entamoeba histolytica
  4oun-assembly1_A-2  TM=9.955E-01  e=9.275E-13  Bacillus subtilis subsp. subtilis str. 168